Protein AF-A0A813LNG4-F1 (afdb_monomer_lite)

pLDDT: mean 81.39, std 15.95, range [25.0, 96.81]

Sequence (195 aa):
MQGKSIGGPGPSNCNANYFKNLPGCRPQQVQRSGEWFAKNPGVMAAAWDADGVAVYHIPNAEIPADLSSDTPKPWGRFVLAYVPLDRHSCADIAKPQKIVLNIALCGDWAGGAWLKSSAARRTGYTIGCNADISNPAGDCCSKFVTSNTHDVNGYMKHRAYFSIDYIKIFTPADILSAPPLESAAFKRGGVPLQG

Foldseek 3Di:
DDDQDQPPFDDLAQDDDPVVPCNGGDFRFRDDDLVRCVVFPADWDWDDDQFWIWTFGAGPVRDDCCVVVVNDDDDVVGTGGIRTQDPVGNDPPDDDDDDDDDDDWQAPPCQQCVLVDPVCVVQVLNPQADSDNVCLVRTSRSCSCPDPVDPNVVCCVVRVDDDDPDDDDDDPPVVVPDDDPPPPQDDDVNHGDDD

Structure (mmCIF, N/CA/C/O backbone):
data_AF-A0A813LNG4-F1
#
_entry.id   AF-A0A813LNG4-F1
#
loop_
_atom_site.group_PDB
_atom_site.id
_atom_site.type_symbol
_atom_site.label_atom_id
_atom_site.label_alt_id
_atom_site.label_comp_id
_atom_site.label_asym_id
_atom_site.label_entity_id
_atom_site.label_seq_id
_atom_site.pdbx_PDB_ins_code
_atom_site.Cartn_x
_atom_site.Cartn_y
_atom_site.Cartn_z
_atom_site.occupancy
_atom_site.B_iso_or_equiv
_atom_site.auth_seq_id
_atom_site.auth_comp_id
_atom_site.auth_asym_id
_atom_site.auth_atom_id
_atom_site.pdbx_PDB_model_num
ATOM 1 N N . MET A 1 1 ? -12.283 -10.816 -15.744 1.00 39.34 1 MET A N 1
ATOM 2 C CA . MET A 1 1 ? -12.723 -11.083 -14.359 1.00 39.34 1 MET A CA 1
ATOM 3 C C . MET A 1 1 ? -12.388 -12.528 -14.046 1.00 39.34 1 MET A C 1
ATOM 5 O O . MET A 1 1 ? -12.954 -13.391 -14.694 1.00 39.34 1 MET A O 1
ATOM 9 N N . GLN A 1 2 ? -11.441 -12.789 -13.146 1.00 25.00 2 GLN A N 1
ATOM 10 C CA . GLN A 1 2 ? -11.130 -14.127 -12.632 1.00 25.00 2 GLN A CA 1
ATOM 11 C C . GLN A 1 2 ? -10.475 -13.968 -11.253 1.00 25.00 2 GLN A C 1
ATOM 13 O O . GLN A 1 2 ? -9.516 -13.215 -11.115 1.00 25.00 2 GLN A O 1
ATOM 18 N N . GLY A 1 3 ? -11.025 -14.674 -10.263 1.00 29.92 3 GLY A N 1
ATOM 19 C CA . GLY A 1 3 ? -10.341 -15.052 -9.027 1.00 29.92 3 GLY A CA 1
ATOM 20 C C . GLY A 1 3 ? -10.368 -14.043 -7.881 1.00 29.92 3 GLY A C 1
ATOM 21 O O . GLY A 1 3 ? -9.514 -13.167 -7.782 1.00 29.92 3 GLY A O 1
ATOM 22 N N . LYS A 1 4 ? -11.249 -14.265 -6.894 1.00 37.94 4 LYS A N 1
ATOM 23 C CA . LYS A 1 4 ? -10.909 -13.964 -5.496 1.00 37.94 4 LYS A CA 1
ATOM 24 C C . LYS A 1 4 ? -9.776 -14.920 -5.110 1.00 37.94 4 LYS A C 1
ATOM 26 O O . LYS A 1 4 ? -10.034 -15.975 -4.548 1.00 37.94 4 LYS A O 1
ATOM 31 N N . SER A 1 5 ? -8.533 -14.573 -5.433 1.00 35.34 5 SER A N 1
ATOM 32 C CA . SER A 1 5 ? -7.390 -15.209 -4.787 1.00 35.34 5 SER A CA 1
ATOM 33 C C . SER A 1 5 ? -7.270 -14.610 -3.396 1.00 35.34 5 SER A C 1
ATOM 35 O O . SER A 1 5 ? -6.905 -13.447 -3.221 1.00 35.34 5 SER A O 1
ATOM 37 N N . ILE A 1 6 ? -7.602 -15.415 -2.391 1.00 43.00 6 ILE A N 1
ATOM 38 C CA . ILE A 1 6 ? -6.954 -15.271 -1.094 1.00 43.00 6 ILE A CA 1
ATOM 39 C C . ILE A 1 6 ? -5.472 -15.494 -1.397 1.00 43.00 6 ILE A C 1
ATOM 41 O O . ILE A 1 6 ? -5.095 -16.568 -1.866 1.00 43.00 6 ILE A O 1
ATOM 45 N N . GLY A 1 7 ? -4.643 -14.463 -1.245 1.00 47.44 7 GLY A N 1
ATOM 46 C CA . GLY A 1 7 ? -3.206 -14.668 -1.348 1.00 47.44 7 GLY A CA 1
ATOM 47 C C . GLY A 1 7 ? -2.818 -15.626 -0.233 1.00 47.44 7 GLY A C 1
ATOM 48 O O . GLY A 1 7 ? -3.041 -15.283 0.927 1.00 47.44 7 GLY A O 1
ATOM 49 N N . GLY A 1 8 ? -2.287 -16.809 -0.565 1.00 52.75 8 GLY A N 1
ATOM 50 C CA . GLY A 1 8 ? -1.815 -17.769 0.442 1.00 52.75 8 GLY A CA 1
ATOM 51 C C . GLY A 1 8 ? -0.876 -17.087 1.446 1.00 52.75 8 GLY A C 1
ATOM 52 O O . GLY A 1 8 ? -0.291 -16.055 1.092 1.00 52.75 8 GLY A O 1
ATOM 53 N N . PRO A 1 9 ? -0.746 -17.589 2.684 1.00 59.84 9 PRO A N 1
ATOM 54 C CA . PRO A 1 9 ? 0.065 -16.933 3.707 1.00 59.84 9 PRO A CA 1
ATOM 55 C C . PRO A 1 9 ? 1.489 -16.710 3.183 1.00 59.84 9 PRO A C 1
ATOM 57 O O . PRO A 1 9 ? 2.066 -17.582 2.532 1.00 59.84 9 PRO A O 1
ATOM 60 N N . GLY A 1 10 ? 2.018 -15.498 3.352 1.00 66.94 10 GLY A N 1
ATOM 61 C CA . GLY A 1 10 ? 3.445 -15.266 3.145 1.00 66.94 10 GLY A CA 1
ATOM 62 C C . GLY A 1 10 ? 4.215 -15.552 4.432 1.00 66.94 10 GLY A C 1
ATOM 63 O O . GLY A 1 10 ? 3.678 -16.204 5.327 1.00 66.94 10 GLY A O 1
ATOM 64 N N . PRO A 1 11 ? 5.463 -15.076 4.546 1.00 74.94 11 PRO A N 1
ATOM 65 C CA . PRO A 1 11 ? 6.207 -15.177 5.795 1.00 74.94 11 PRO A CA 1
ATOM 66 C C . PRO A 1 11 ? 5.388 -14.594 6.956 1.00 74.94 11 PRO A C 1
ATOM 68 O O . PRO A 1 11 ? 4.736 -13.561 6.797 1.00 74.94 11 PRO A O 1
ATOM 71 N N . SER A 1 12 ? 5.401 -15.260 8.109 1.00 78.25 12 SER A N 1
ATOM 72 C CA . SER A 1 12 ? 4.722 -14.798 9.329 1.00 78.25 12 SER A CA 1
ATOM 73 C C . SER A 1 12 ? 5.601 -13.890 10.190 1.00 78.25 12 SER A C 1
ATOM 75 O O . SER A 1 12 ? 5.084 -13.169 11.033 1.00 78.25 12 SER A O 1
ATOM 77 N N . ASN A 1 13 ? 6.918 -13.913 9.973 1.00 81.81 13 ASN A N 1
ATOM 78 C CA . ASN A 1 13 ? 7.885 -13.126 10.728 1.00 81.81 13 ASN A CA 1
ATOM 79 C C . ASN A 1 13 ? 7.954 -11.693 10.193 1.00 81.81 13 ASN A C 1
ATOM 81 O O . ASN A 1 13 ? 8.290 -11.481 9.027 1.00 81.81 13 ASN A O 1
ATOM 85 N N . CYS A 1 14 ? 7.662 -10.719 11.050 1.00 86.19 14 CYS A N 1
ATOM 86 C CA . CYS A 1 14 ? 7.615 -9.311 10.682 1.00 86.19 14 CYS A CA 1
ATOM 87 C C . CYS A 1 14 ? 8.965 -8.586 10.729 1.00 86.19 14 CYS A C 1
ATOM 89 O O . CYS A 1 14 ? 9.046 -7.400 10.414 1.00 86.19 14 CYS A O 1
ATOM 91 N N . ASN A 1 15 ? 10.044 -9.301 11.048 1.00 85.62 15 ASN A N 1
ATOM 92 C CA . ASN A 1 15 ? 11.399 -8.807 10.879 1.00 85.62 15 ASN A CA 1
ATOM 93 C C . ASN A 1 15 ? 11.669 -8.502 9.396 1.00 85.62 15 ASN A C 1
ATOM 95 O O . ASN A 1 15 ? 11.747 -9.409 8.563 1.00 85.62 15 ASN A O 1
ATOM 99 N N . ALA A 1 16 ? 11.822 -7.217 9.084 1.00 86.81 16 ALA A N 1
ATOM 100 C CA . ALA A 1 16 ? 12.165 -6.736 7.758 1.00 86.81 16 ALA A CA 1
ATOM 101 C C . ALA A 1 16 ? 13.619 -6.254 7.739 1.00 86.81 16 ALA A C 1
ATOM 103 O O . ALA A 1 16 ? 14.016 -5.353 8.477 1.00 86.81 16 ALA A O 1
ATOM 104 N N . ASN A 1 17 ? 14.421 -6.848 6.863 1.00 86.50 17 ASN A N 1
ATOM 105 C CA . ASN A 1 17 ? 15.780 -6.417 6.583 1.00 86.50 17 ASN A CA 1
ATOM 106 C C . ASN A 1 17 ? 16.103 -6.721 5.123 1.00 86.50 17 ASN A C 1
ATOM 108 O O . ASN A 1 17 ? 16.361 -7.869 4.750 1.00 86.50 17 ASN A O 1
ATOM 112 N N . TYR A 1 18 ? 16.112 -5.663 4.319 1.00 79.75 18 TYR A N 1
ATOM 113 C CA . TYR A 1 18 ? 16.343 -5.744 2.883 1.00 79.75 18 TYR A CA 1
ATOM 114 C C . TYR A 1 18 ? 17.684 -6.414 2.546 1.00 79.75 18 TYR A C 1
ATOM 116 O O . TYR A 1 18 ? 17.732 -7.355 1.761 1.00 79.75 18 TYR A O 1
ATOM 124 N N . PHE A 1 19 ? 18.762 -6.025 3.234 1.00 83.56 19 PHE A N 1
ATOM 125 C CA . PHE A 1 19 ? 20.113 -6.550 2.998 1.00 83.56 19 PHE A CA 1
ATOM 126 C C . PHE A 1 19 ? 20.300 -8.012 3.423 1.00 83.56 19 PHE A C 1
ATOM 128 O O . PHE A 1 19 ? 21.288 -8.639 3.051 1.00 83.56 19 PHE A O 1
ATOM 135 N N . LYS A 1 20 ? 19.366 -8.562 4.207 1.00 86.00 20 LYS A N 1
ATOM 136 C CA . LYS A 1 20 ? 19.371 -9.963 4.649 1.00 86.00 20 LYS A CA 1
ATOM 137 C C . LYS A 1 20 ? 18.282 -10.805 3.980 1.00 86.00 20 LYS A C 1
ATOM 139 O O . LYS A 1 20 ? 18.036 -11.917 4.434 1.00 86.00 20 LYS A O 1
ATOM 144 N N . ASN A 1 21 ? 17.628 -10.294 2.932 1.00 82.06 21 ASN A N 1
ATOM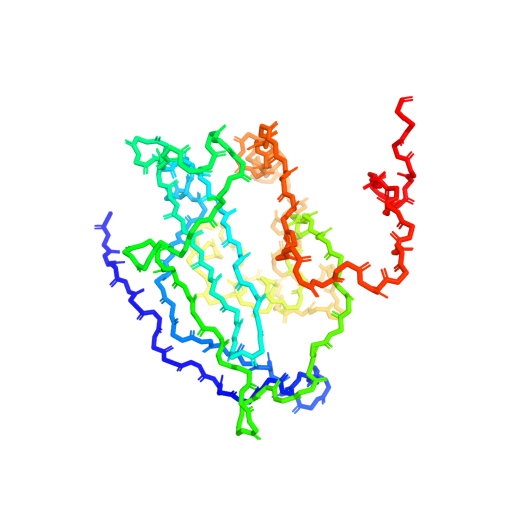 145 C CA . ASN A 1 21 ? 16.498 -10.955 2.270 1.00 82.06 21 ASN A CA 1
ATOM 146 C C . ASN A 1 21 ? 15.374 -11.346 3.246 1.00 82.06 21 ASN A C 1
ATOM 148 O O . ASN A 1 21 ? 14.761 -12.405 3.118 1.00 82.06 21 ASN A O 1
ATOM 152 N N . LEU A 1 22 ? 15.105 -10.485 4.229 1.00 86.38 22 LEU A N 1
ATOM 153 C CA . LEU A 1 22 ? 13.992 -10.634 5.159 1.00 86.38 22 LEU A CA 1
ATOM 154 C C . LEU A 1 22 ? 12.876 -9.670 4.722 1.00 86.38 22 LEU A C 1
ATOM 156 O O . LEU A 1 22 ? 12.970 -8.476 5.011 1.00 86.38 22 LEU A O 1
ATOM 160 N N . PRO A 1 23 ? 11.845 -10.139 3.993 1.00 82.81 23 PRO A N 1
ATOM 161 C CA . PRO A 1 23 ? 10.819 -9.274 3.400 1.00 82.81 23 PRO A CA 1
ATOM 162 C C . PRO A 1 23 ? 9.766 -8.777 4.405 1.00 82.81 23 PRO A C 1
ATOM 164 O O . PRO A 1 23 ? 8.862 -8.041 4.016 1.00 82.81 23 PRO A O 1
ATOM 167 N N . GLY A 1 24 ? 9.857 -9.183 5.675 1.00 87.56 24 GLY A N 1
ATOM 168 C CA . GLY A 1 24 ? 8.819 -8.957 6.677 1.00 87.56 24 GLY A CA 1
ATOM 169 C C . GLY A 1 24 ? 7.624 -9.897 6.514 1.00 87.56 24 GLY A C 1
ATOM 170 O O . GLY A 1 24 ? 7.672 -10.878 5.762 1.00 87.56 24 GLY A O 1
ATOM 171 N N . CYS A 1 25 ? 6.548 -9.595 7.243 1.00 85.25 25 CYS A N 1
ATOM 172 C CA . CYS A 1 25 ? 5.387 -10.465 7.312 1.00 85.25 25 CYS A CA 1
ATOM 173 C C . CYS A 1 25 ? 4.329 -10.106 6.266 1.00 85.25 25 CYS A C 1
ATOM 175 O O . CYS A 1 25 ? 4.087 -8.938 5.962 1.00 85.25 25 CYS A O 1
ATOM 177 N N . ARG A 1 26 ? 3.672 -11.129 5.710 1.00 85.69 26 ARG A N 1
ATOM 178 C CA . ARG A 1 26 ? 2.550 -10.958 4.784 1.00 85.69 26 ARG A CA 1
ATOM 179 C C . ARG A 1 26 ? 1.359 -11.784 5.270 1.00 85.69 26 ARG A C 1
ATOM 181 O O . ARG A 1 26 ? 1.312 -12.987 4.982 1.00 85.69 26 ARG A O 1
ATOM 188 N N . PRO A 1 27 ? 0.385 -11.154 5.953 1.00 79.12 27 PRO A N 1
ATOM 189 C CA . PRO A 1 27 ? -0.779 -11.861 6.458 1.00 79.12 27 PRO A CA 1
ATOM 190 C C . PRO A 1 27 ? -1.599 -12.448 5.311 1.00 79.12 27 PRO A C 1
ATOM 192 O O . PRO A 1 27 ? -1.520 -12.006 4.150 1.00 79.12 27 PRO A O 1
ATOM 195 N N . GLN A 1 28 ? -2.439 -13.420 5.659 1.00 80.50 28 GLN A N 1
ATOM 196 C CA . GLN A 1 28 ? -3.516 -13.834 4.777 1.00 80.50 28 GLN A CA 1
ATOM 197 C C . GLN A 1 28 ? -4.384 -12.617 4.460 1.00 80.50 28 GLN A C 1
ATOM 199 O O . GLN A 1 28 ? -4.793 -11.866 5.345 1.00 80.50 28 GLN A O 1
ATOM 204 N N . GLN A 1 29 ? -4.633 -12.417 3.170 1.00 84.94 29 GLN A N 1
ATOM 205 C CA . GLN A 1 29 ? -5.354 -11.247 2.702 1.00 84.94 29 GLN A CA 1
ATOM 206 C C . GLN A 1 29 ? -6.164 -11.551 1.450 1.00 84.94 29 GLN A C 1
ATOM 208 O O . GLN A 1 29 ? -5.790 -12.382 0.611 1.00 84.94 29 GLN A O 1
ATOM 213 N N . VAL A 1 30 ? -7.269 -10.831 1.305 1.00 89.19 30 VAL A N 1
ATOM 214 C CA . VAL A 1 30 ? -8.058 -10.796 0.081 1.00 89.19 30 VAL A CA 1
ATOM 215 C C . VAL A 1 30 ? -7.381 -9.829 -0.882 1.00 89.19 30 VAL A C 1
ATOM 217 O O . VAL A 1 30 ? -7.465 -8.615 -0.721 1.00 89.19 30 VAL A O 1
ATOM 220 N N . GLN A 1 31 ? -6.709 -10.361 -1.905 1.00 85.06 31 GLN A N 1
ATOM 221 C CA . GLN A 1 31 ? -6.047 -9.511 -2.890 1.00 85.06 31 GLN A CA 1
ATOM 222 C C . GLN A 1 31 ? -7.057 -8.923 -3.882 1.00 85.06 31 GLN A C 1
ATOM 224 O O . GLN A 1 31 ? -7.951 -9.612 -4.397 1.00 85.06 31 GLN A O 1
ATOM 229 N N . ARG A 1 32 ? -6.899 -7.627 -4.151 1.00 91.56 32 ARG A N 1
ATOM 230 C CA . ARG A 1 32 ? -7.691 -6.837 -5.097 1.00 91.56 32 ARG A CA 1
ATOM 231 C C . A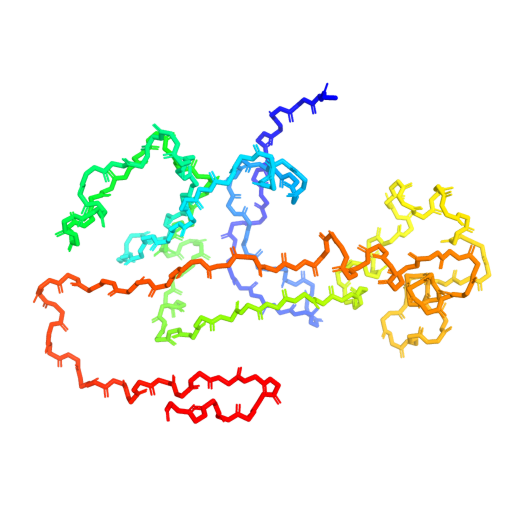RG A 1 32 ? -6.771 -5.880 -5.843 1.00 91.56 32 ARG A C 1
ATOM 233 O O . ARG A 1 32 ? -5.801 -5.384 -5.281 1.00 91.56 32 ARG A O 1
ATOM 240 N N . SER A 1 33 ? -7.061 -5.646 -7.120 1.00 91.19 33 SER A N 1
ATOM 241 C CA . SER A 1 33 ? -6.319 -4.671 -7.920 1.00 91.19 33 SER A CA 1
ATOM 242 C C . SER A 1 33 ? -6.785 -3.246 -7.616 1.00 91.19 33 SER A C 1
ATOM 244 O O . SER A 1 33 ? -7.923 -3.037 -7.193 1.00 91.19 33 SER A O 1
ATOM 246 N N . GLY A 1 34 ? -5.944 -2.253 -7.922 1.00 90.69 34 GLY A N 1
ATOM 247 C CA . GLY A 1 34 ? -6.349 -0.843 -7.871 1.00 90.69 34 GLY A CA 1
ATOM 248 C C . GLY A 1 34 ? -7.567 -0.549 -8.754 1.00 90.69 34 GLY A C 1
ATOM 249 O O . GLY A 1 34 ? -8.457 0.186 -8.346 1.00 90.69 34 GLY A O 1
ATOM 250 N N . GLU A 1 35 ? -7.681 -1.208 -9.915 1.00 92.56 35 GLU A N 1
ATOM 251 C CA . GLU A 1 35 ? -8.863 -1.088 -10.780 1.00 92.56 35 GLU A CA 1
ATOM 252 C C . GLU A 1 35 ? -10.139 -1.620 -10.109 1.00 92.56 35 GLU A C 1
ATOM 254 O O . GLU A 1 35 ? -11.216 -1.052 -10.284 1.00 92.56 35 GLU A O 1
ATOM 259 N N . TRP A 1 36 ? -10.036 -2.699 -9.326 1.00 95.06 36 TRP A N 1
ATOM 260 C CA . TRP A 1 36 ? -11.178 -3.210 -8.574 1.00 95.06 36 TRP A CA 1
ATOM 261 C C . TRP A 1 36 ? -11.621 -2.211 -7.501 1.00 95.06 36 TRP A C 1
ATOM 263 O O . TRP A 1 36 ? -12.815 -1.945 -7.404 1.00 95.06 36 TRP A O 1
ATOM 273 N N . PHE A 1 37 ? -10.686 -1.607 -6.759 1.00 95.12 37 PHE A N 1
ATOM 274 C CA . PHE A 1 37 ? -11.017 -0.573 -5.771 1.00 95.12 37 PHE A CA 1
ATOM 275 C C . PHE A 1 37 ? -11.585 0.694 -6.415 1.00 95.12 37 PHE A C 1
ATOM 277 O O . PHE A 1 37 ? -12.556 1.240 -5.907 1.00 95.12 37 PHE A O 1
ATOM 284 N N . ALA A 1 38 ? -11.073 1.112 -7.575 1.00 94.38 38 ALA A N 1
ATOM 285 C CA . ALA A 1 38 ? -11.630 2.242 -8.321 1.00 94.38 38 ALA A CA 1
ATOM 286 C C . ALA A 1 38 ? -13.086 1.998 -8.768 1.00 94.38 38 ALA A C 1
ATOM 288 O O . ALA A 1 38 ? -13.884 2.928 -8.817 1.00 94.38 38 ALA A O 1
ATOM 289 N N . LYS A 1 39 ? -13.448 0.743 -9.068 1.00 95.75 39 LYS A N 1
ATOM 290 C CA . LYS A 1 39 ? -14.825 0.331 -9.401 1.00 95.75 39 LYS A CA 1
ATOM 291 C C . LYS A 1 39 ? -15.708 0.081 -8.175 1.00 95.75 39 LYS A C 1
ATOM 293 O O . LYS A 1 39 ? -16.919 -0.019 -8.325 1.00 95.75 39 LYS A O 1
ATOM 298 N N . ASN A 1 40 ? -15.114 -0.045 -6.990 1.00 96.38 40 ASN A N 1
ATOM 299 C CA . ASN A 1 40 ? -15.799 -0.295 -5.723 1.00 96.38 40 ASN A CA 1
ATOM 300 C C . ASN A 1 40 ? -15.301 0.715 -4.674 1.00 96.38 40 ASN A C 1
ATOM 302 O O . ASN A 1 40 ? -14.672 0.306 -3.691 1.00 96.38 40 ASN A O 1
ATOM 306 N N . PRO A 1 41 ? -15.511 2.030 -4.892 1.00 96.69 41 PRO A N 1
ATOM 307 C CA . PRO A 1 41 ? -15.075 3.047 -3.946 1.00 96.69 41 PRO A CA 1
ATOM 308 C C . PRO A 1 41 ? -15.749 2.825 -2.591 1.00 96.69 41 PRO A C 1
ATOM 310 O O . PRO A 1 41 ? -16.850 2.269 -2.499 1.00 96.69 41 PRO A O 1
ATOM 313 N N . GLY A 1 42 ? -15.051 3.207 -1.532 1.00 96.19 42 GLY A N 1
ATOM 314 C CA . GLY A 1 42 ? -15.435 2.849 -0.181 1.00 96.19 42 GLY A CA 1
ATOM 315 C C . GLY A 1 42 ? -14.458 3.366 0.857 1.00 96.19 42 GLY A C 1
ATOM 316 O O . GLY A 1 42 ? -13.409 3.926 0.531 1.00 96.19 42 GLY A O 1
ATOM 317 N N . VAL A 1 43 ? -14.787 3.110 2.116 1.00 96.56 43 VAL A N 1
ATOM 318 C CA . VAL A 1 43 ? -13.903 3.386 3.242 1.00 96.56 43 VAL A CA 1
ATOM 319 C C . VAL A 1 43 ? -12.834 2.303 3.311 1.00 96.56 43 VAL A C 1
ATOM 321 O O . VAL A 1 43 ? -13.134 1.112 3.404 1.00 96.56 43 VAL A O 1
ATOM 324 N N . MET A 1 44 ? -11.577 2.737 3.297 1.00 96.50 44 MET A N 1
ATOM 325 C CA . MET A 1 44 ? -10.446 1.938 3.751 1.00 96.50 44 MET A CA 1
ATOM 326 C C . MET A 1 44 ? -10.190 2.278 5.212 1.00 96.50 44 MET A C 1
ATOM 328 O O . MET A 1 44 ? -9.960 3.443 5.535 1.00 96.50 44 MET A O 1
ATOM 332 N N . ALA A 1 45 ? -10.230 1.280 6.088 1.00 95.38 45 ALA A N 1
ATOM 333 C CA . ALA A 1 45 ? -9.999 1.479 7.514 1.00 95.38 45 ALA A CA 1
ATOM 334 C C . ALA A 1 45 ? -8.919 0.530 8.028 1.00 95.38 45 ALA A C 1
ATOM 336 O O . ALA A 1 45 ? -8.779 -0.592 7.539 1.00 95.38 45 ALA A O 1
ATOM 337 N N . ALA A 1 46 ? -8.187 0.982 9.041 1.00 93.44 46 ALA A N 1
ATOM 338 C CA . ALA A 1 46 ? -7.291 0.153 9.827 1.00 93.44 46 ALA A CA 1
ATOM 339 C C . ALA A 1 46 ? -7.694 0.278 11.299 1.00 93.44 46 ALA A C 1
ATOM 341 O O . ALA A 1 46 ? -7.722 1.386 11.832 1.00 93.44 46 ALA A O 1
ATOM 342 N N . ALA A 1 47 ? -8.024 -0.846 11.930 1.00 91.31 47 ALA A N 1
ATOM 343 C CA . ALA A 1 47 ? -8.166 -0.932 13.378 1.00 91.31 47 ALA A CA 1
ATOM 344 C C . ALA A 1 47 ? -6.894 -1.559 13.933 1.00 91.31 47 ALA A C 1
ATOM 346 O O . ALA A 1 47 ? -6.429 -2.573 13.410 1.00 91.31 47 ALA A O 1
ATOM 347 N N . TRP A 1 48 ? -6.330 -0.936 14.958 1.00 88.56 48 TRP A N 1
ATOM 348 C CA . TRP A 1 48 ? -5.079 -1.363 15.553 1.00 88.56 48 TRP A CA 1
ATOM 349 C C . TRP A 1 48 ? -5.185 -1.335 17.073 1.00 88.56 48 TRP A C 1
ATOM 351 O O . TRP A 1 48 ? -5.475 -0.292 17.657 1.00 88.56 48 TRP A O 1
ATOM 361 N N . ASP A 1 49 ? -4.942 -2.489 17.682 1.00 85.69 49 ASP A N 1
ATOM 362 C CA . ASP A 1 49 ? -4.897 -2.700 19.122 1.00 85.69 49 ASP A CA 1
ATOM 363 C C . ASP A 1 49 ? -3.689 -3.577 19.515 1.00 85.69 49 ASP A C 1
ATOM 365 O O . ASP A 1 49 ? -2.749 -3.772 18.737 1.00 85.69 49 ASP A O 1
ATOM 369 N N . ALA A 1 50 ? -3.686 -4.060 20.759 1.00 83.94 50 ALA A N 1
ATOM 370 C CA . ALA A 1 50 ? -2.632 -4.922 21.281 1.00 83.94 50 ALA A CA 1
ATOM 371 C C . ALA A 1 50 ? -2.606 -6.317 20.630 1.00 83.94 50 ALA A C 1
ATOM 373 O O . ALA A 1 50 ? -1.554 -6.952 20.622 1.00 83.94 50 ALA A O 1
ATOM 374 N N . ASP A 1 51 ? -3.728 -6.784 20.077 1.00 85.12 51 ASP A N 1
ATOM 375 C CA . ASP A 1 51 ? -3.834 -8.108 19.468 1.00 85.12 51 ASP A CA 1
ATOM 376 C C . ASP A 1 51 ? -3.368 -8.085 18.010 1.00 85.12 51 ASP A C 1
ATOM 378 O O . ASP A 1 51 ? -2.790 -9.058 17.517 1.00 85.12 51 ASP A O 1
ATOM 382 N N . GLY A 1 52 ? -3.624 -6.993 17.285 1.00 86.94 52 GLY A N 1
ATOM 383 C CA . GLY A 1 52 ? -3.330 -6.956 15.861 1.00 86.94 52 GLY A CA 1
ATOM 384 C C . GLY A 1 52 ? -3.665 -5.668 15.122 1.00 86.94 52 GLY A C 1
ATOM 385 O O . GLY A 1 52 ? -4.155 -4.683 15.669 1.00 86.94 52 GLY A O 1
ATOM 386 N N . VAL A 1 53 ? -3.432 -5.720 13.810 1.00 89.94 53 VAL A N 1
ATOM 387 C CA . VAL A 1 53 ? -3.895 -4.722 12.842 1.00 89.94 53 VAL A CA 1
ATOM 388 C C . VAL A 1 53 ? -4.875 -5.383 11.879 1.00 89.94 53 VAL A C 1
ATOM 390 O O . VAL A 1 53 ? -4.493 -6.241 11.080 1.00 89.94 53 VAL A O 1
ATOM 393 N N . ALA A 1 54 ? -6.135 -4.964 11.920 1.00 91.88 54 ALA A N 1
ATOM 394 C CA . ALA A 1 54 ? -7.164 -5.360 10.966 1.00 91.88 54 ALA A CA 1
ATOM 395 C C . ALA A 1 54 ? -7.349 -4.272 9.903 1.00 91.88 54 ALA A C 1
ATOM 397 O O . ALA A 1 54 ? -7.548 -3.104 10.231 1.00 91.88 54 ALA A O 1
ATOM 398 N N . VAL A 1 55 ? -7.324 -4.659 8.629 1.00 94.25 55 VAL A N 1
ATOM 399 C CA . VAL A 1 55 ? -7.566 -3.768 7.486 1.00 94.25 55 VAL A CA 1
ATOM 400 C C . VAL A 1 55 ? -8.908 -4.112 6.860 1.00 94.25 55 VAL A C 1
ATOM 402 O O . VAL A 1 55 ? -9.182 -5.283 6.592 1.00 94.25 55 VAL A O 1
ATOM 405 N N . TYR A 1 56 ? -9.717 -3.096 6.580 1.00 95.62 56 TYR A N 1
ATOM 406 C CA . TYR A 1 56 ? -11.071 -3.228 6.051 1.00 95.62 56 TYR A CA 1
ATOM 407 C C . TYR A 1 56 ? -11.231 -2.481 4.732 1.00 95.62 56 TYR A C 1
ATOM 409 O O . TYR A 1 56 ? -10.624 -1.428 4.529 1.00 95.62 56 TYR A O 1
ATOM 417 N N . HIS A 1 57 ? -12.120 -2.987 3.880 1.00 96.62 57 HIS A N 1
ATOM 418 C CA . HIS A 1 57 ? -12.704 -2.227 2.777 1.00 96.62 57 HIS A CA 1
ATOM 419 C C . HIS A 1 57 ? -14.222 -2.321 2.848 1.00 96.62 57 HIS A C 1
ATOM 421 O O . HIS A 1 57 ? -14.790 -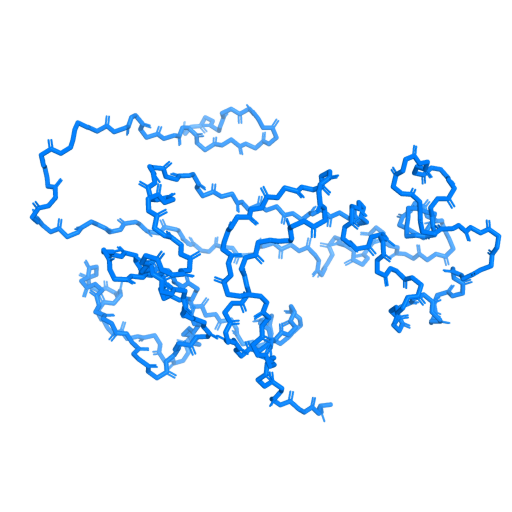3.406 2.739 1.00 96.62 57 HIS A O 1
ATOM 427 N N . ILE A 1 58 ? -14.858 -1.171 3.045 1.00 96.81 58 ILE A N 1
ATOM 428 C CA . ILE A 1 58 ? -16.304 -1.030 3.185 1.00 96.81 58 ILE A CA 1
ATOM 429 C C . ILE A 1 58 ? -16.813 -0.282 1.952 1.00 96.81 58 ILE A C 1
ATOM 431 O O . ILE A 1 58 ? -16.559 0.919 1.845 1.00 96.81 58 ILE A O 1
ATOM 435 N N . PRO A 1 59 ? -17.498 -0.943 1.005 1.00 96.19 59 PRO A N 1
ATOM 436 C CA . PRO A 1 59 ? -18.035 -0.280 -0.180 1.00 96.19 59 PRO A CA 1
ATOM 437 C C . PRO A 1 59 ? -18.995 0.856 0.190 1.00 96.19 59 PRO A C 1
ATOM 439 O O . PRO A 1 59 ? -19.727 0.741 1.170 1.00 96.19 59 PRO A O 1
ATOM 442 N N . ASN A 1 60 ? -19.057 1.914 -0.626 1.00 96.06 60 ASN A N 1
ATOM 443 C CA . ASN A 1 60 ? -19.908 3.088 -0.372 1.00 96.06 60 ASN A CA 1
ATOM 444 C C . ASN A 1 60 ? -21.369 2.735 -0.046 1.00 96.06 60 ASN A C 1
ATOM 446 O O . ASN A 1 60 ? -21.968 3.335 0.840 1.00 96.06 60 ASN A O 1
ATOM 450 N N . ALA A 1 61 ? -21.930 1.738 -0.735 1.00 95.44 61 ALA A N 1
ATOM 451 C CA . ALA A 1 61 ? -23.311 1.294 -0.540 1.00 95.44 61 ALA A CA 1
ATOM 452 C C . ALA A 1 61 ? -23.562 0.597 0.811 1.00 95.44 61 ALA A C 1
ATOM 454 O O . ALA A 1 61 ? -24.711 0.369 1.177 1.00 95.44 61 ALA A O 1
ATOM 455 N N . GLU A 1 62 ? -22.505 0.235 1.536 1.00 96.56 62 GLU A N 1
ATOM 456 C CA . GLU A 1 62 ? -22.581 -0.529 2.778 1.00 96.56 62 GLU A CA 1
ATOM 457 C C . GLU A 1 62 ? -21.894 0.179 3.951 1.00 96.56 62 GLU A C 1
ATOM 459 O O . GLU A 1 62 ? -21.641 -0.463 4.975 1.00 96.56 62 GLU A O 1
ATOM 464 N N . ILE A 1 63 ? -21.590 1.477 3.804 1.00 95.19 63 ILE A N 1
ATOM 465 C CA . ILE A 1 63 ? -21.011 2.292 4.875 1.00 95.19 63 ILE A CA 1
ATOM 466 C C . ILE A 1 63 ? -21.974 2.279 6.074 1.00 95.19 63 ILE A C 1
ATOM 468 O O . ILE A 1 63 ? -23.120 2.717 5.951 1.00 95.19 63 ILE A O 1
ATOM 472 N N . PRO A 1 64 ? -21.540 1.756 7.230 1.00 94.62 64 PRO A N 1
ATOM 473 C CA . PRO A 1 64 ? -22.380 1.661 8.410 1.00 94.62 64 PRO A CA 1
ATOM 474 C C . PRO A 1 64 ? -22.552 3.025 9.095 1.00 94.62 64 PRO A C 1
ATOM 476 O O . PRO A 1 64 ? -21.686 3.898 9.033 1.00 94.62 64 PRO A O 1
ATOM 479 N N . ALA A 1 65 ? -23.696 3.201 9.763 1.00 94.00 65 ALA A N 1
ATOM 480 C CA . ALA A 1 65 ? -24.083 4.472 10.383 1.00 94.00 65 ALA A CA 1
ATOM 481 C C . ALA A 1 65 ? -23.126 4.930 11.497 1.00 94.00 65 ALA A C 1
ATOM 483 O O . ALA A 1 65 ? -23.035 6.121 11.779 1.00 94.00 65 ALA A O 1
ATOM 484 N N . ASP A 1 66 ? -22.395 3.997 12.103 1.00 92.12 66 ASP A N 1
ATOM 485 C CA . ASP A 1 66 ? -21.424 4.265 13.160 1.00 92.12 66 ASP A CA 1
ATOM 486 C C . ASP A 1 66 ? -20.226 5.100 12.669 1.00 92.12 66 ASP A C 1
ATOM 488 O O . ASP A 1 66 ? -19.669 5.876 13.441 1.00 92.12 66 ASP A O 1
ATOM 492 N N . LEU A 1 67 ? -19.866 5.007 11.382 1.00 90.81 67 LEU A N 1
ATOM 493 C CA . LEU A 1 67 ? -18.878 5.890 10.750 1.00 90.81 67 LEU A CA 1
ATOM 494 C C . LEU A 1 67 ? -19.416 7.303 10.508 1.00 90.81 67 LEU A C 1
ATOM 496 O O . LEU A 1 67 ? -18.650 8.267 10.527 1.00 90.81 67 LEU A O 1
ATOM 500 N N . SER A 1 68 ? -20.722 7.435 10.273 1.00 86.81 68 SER A N 1
ATOM 501 C CA . SER A 1 68 ? -21.378 8.738 10.137 1.00 86.81 68 SER A CA 1
ATOM 502 C C . SER A 1 68 ? -21.556 9.433 11.486 1.00 86.81 68 SER A C 1
ATOM 504 O O . SER A 1 68 ? -21.514 10.657 11.534 1.00 86.81 68 SER A O 1
ATOM 506 N N . SER A 1 69 ? -21.719 8.669 12.571 1.00 90.31 69 SER A N 1
ATOM 507 C CA . SER A 1 69 ? -21.820 9.186 13.940 1.00 90.31 69 SER A CA 1
ATOM 508 C C . SER A 1 69 ? -20.485 9.252 14.686 1.00 90.31 69 SER A C 1
ATOM 510 O O . SER A 1 69 ? -20.495 9.484 15.889 1.00 90.31 69 SER A O 1
ATOM 512 N N . ASP A 1 70 ? -19.351 9.046 14.004 1.00 89.06 70 ASP A N 1
ATOM 513 C CA . ASP A 1 70 ? -18.003 9.111 14.590 1.00 89.06 70 ASP A CA 1
ATOM 514 C C . ASP A 1 70 ? -17.780 8.155 15.782 1.00 89.06 70 ASP A C 1
ATOM 516 O O . ASP A 1 70 ? -17.001 8.420 16.696 1.00 89.06 70 ASP A O 1
ATOM 520 N N . THR A 1 71 ? -18.434 6.991 15.747 1.00 89.06 71 THR A N 1
ATOM 521 C CA . THR A 1 71 ? -18.372 5.944 16.780 1.00 89.06 71 THR A CA 1
ATOM 522 C C . THR A 1 71 ? -18.021 4.579 16.173 1.00 89.06 71 THR A C 1
ATOM 524 O O . THR A 1 71 ? -18.832 3.654 16.270 1.00 89.06 71 THR A O 1
ATOM 527 N N . PRO A 1 72 ? -16.861 4.426 15.507 1.00 89.25 72 PRO A N 1
ATOM 528 C CA . PRO A 1 72 ? -16.539 3.227 14.734 1.00 89.25 72 PRO A CA 1
ATOM 529 C C . PRO A 1 72 ? -16.547 1.949 15.584 1.00 89.25 72 PRO A C 1
ATOM 531 O O . PRO A 1 72 ? -16.036 1.921 16.704 1.00 89.25 72 PRO A O 1
ATOM 534 N N . LYS A 1 73 ? -17.086 0.869 15.019 1.00 87.56 73 LYS A N 1
ATOM 535 C CA . LYS A 1 73 ? -17.105 -0.486 15.584 1.00 87.56 73 LYS A CA 1
ATOM 536 C C . LYS A 1 73 ? -16.332 -1.455 14.684 1.00 87.56 73 LYS A C 1
ATOM 538 O O . LYS A 1 73 ? -16.133 -1.176 13.509 1.00 87.56 73 LYS A O 1
ATOM 543 N N . PRO A 1 74 ? -15.906 -2.629 15.174 1.00 86.38 74 PRO A N 1
ATOM 544 C CA . PRO A 1 74 ? -15.314 -3.641 14.304 1.00 86.38 74 PRO A CA 1
ATOM 545 C C . PRO A 1 74 ? -16.295 -4.116 13.220 1.00 86.38 74 PRO A C 1
ATOM 547 O O . PRO A 1 74 ? -17.444 -4.452 13.517 1.00 86.38 74 PRO A O 1
ATOM 550 N N . TRP A 1 75 ? -15.833 -4.222 11.968 1.00 92.19 75 TRP A N 1
ATOM 551 C CA . TRP A 1 75 ? -16.673 -4.633 10.836 1.00 92.19 75 TRP A CA 1
ATOM 552 C C . TRP A 1 75 ? -16.204 -5.945 10.196 1.00 92.19 75 TRP A C 1
ATOM 554 O O . TRP A 1 75 ? -15.801 -5.985 9.034 1.00 92.19 75 TRP A O 1
ATOM 564 N N . GLY A 1 76 ? -16.261 -7.044 10.955 1.00 88.94 76 GLY A N 1
ATOM 565 C CA . GLY A 1 76 ? -15.656 -8.338 10.595 1.00 88.94 76 GLY A CA 1
ATOM 566 C C . GLY A 1 76 ? -15.909 -8.834 9.159 1.00 88.94 76 GLY A C 1
ATOM 567 O O . GLY A 1 76 ? -15.003 -9.365 8.524 1.00 88.94 76 GLY A O 1
ATOM 568 N N . ARG A 1 77 ? -17.103 -8.604 8.591 1.00 92.81 77 ARG A N 1
ATOM 569 C CA . ARG A 1 77 ? -17.433 -9.009 7.205 1.00 92.81 77 ARG A CA 1
ATOM 570 C C . ARG A 1 77 ? -16.633 -8.284 6.114 1.00 92.81 77 ARG A C 1
ATOM 572 O O . ARG A 1 77 ? -16.577 -8.768 4.988 1.00 92.81 77 ARG A O 1
ATOM 579 N N . PHE A 1 78 ? -16.032 -7.143 6.441 1.00 94.94 78 PHE A N 1
ATOM 580 C CA . PHE A 1 78 ? -15.268 -6.295 5.524 1.00 94.94 78 PHE A CA 1
ATOM 581 C C . PHE A 1 78 ? -13.753 -6.435 5.679 1.00 94.94 78 PHE A C 1
ATOM 583 O O . PHE A 1 78 ? -13.005 -5.693 5.041 1.00 94.94 78 PHE A O 1
ATOM 590 N N . VAL A 1 79 ? -13.285 -7.360 6.523 1.00 94.25 79 VAL A N 1
ATOM 591 C CA . VAL A 1 79 ? -11.852 -7.585 6.731 1.00 94.25 79 VAL A CA 1
ATOM 592 C C . VAL A 1 79 ? -11.203 -8.038 5.422 1.00 94.25 79 VAL A C 1
ATOM 594 O O . VAL A 1 79 ? -11.551 -9.070 4.845 1.00 94.25 79 VAL A O 1
ATOM 597 N N . LEU A 1 80 ? -10.224 -7.260 4.966 1.00 93.06 80 LEU A N 1
ATOM 598 C CA . LEU A 1 80 ? -9.344 -7.602 3.856 1.00 93.06 80 LEU A CA 1
ATOM 599 C C . LEU A 1 80 ? -8.089 -8.328 4.322 1.00 93.06 80 LEU A C 1
ATOM 601 O O . LEU A 1 80 ? -7.619 -9.215 3.610 1.00 93.06 80 LEU A O 1
ATOM 605 N N . ALA A 1 81 ? -7.536 -7.945 5.471 1.00 90.88 81 ALA A N 1
ATOM 606 C CA . ALA A 1 81 ? -6.316 -8.521 6.021 1.00 90.88 81 ALA A CA 1
ATOM 607 C C . ALA A 1 81 ? -6.286 -8.369 7.544 1.00 90.88 81 ALA A C 1
ATOM 609 O O . ALA A 1 81 ? -6.856 -7.423 8.085 1.00 90.88 81 ALA A O 1
ATOM 610 N N . TYR A 1 82 ? -5.581 -9.277 8.214 1.00 88.94 82 TYR A N 1
ATOM 611 C CA . TYR A 1 82 ? -5.323 -9.196 9.647 1.00 88.94 82 TYR A CA 1
ATOM 612 C C . TYR A 1 82 ? -3.881 -9.604 9.948 1.00 88.94 82 TYR A C 1
ATOM 614 O O . TYR A 1 82 ? -3.462 -10.702 9.580 1.00 88.94 82 TYR A O 1
ATOM 622 N N . VAL A 1 83 ? -3.128 -8.711 10.589 1.00 87.25 83 VAL A N 1
ATOM 623 C CA . VAL A 1 83 ? -1.765 -8.956 11.074 1.00 87.25 83 VAL A CA 1
ATOM 624 C C . VAL A 1 83 ? -1.833 -9.167 12.586 1.00 87.25 83 VAL A C 1
ATOM 626 O O . VAL A 1 83 ? -2.101 -8.194 13.290 1.00 87.25 83 VAL A O 1
ATOM 629 N N . PRO A 1 84 ? -1.596 -10.383 13.104 1.00 85.94 84 PRO A N 1
ATOM 630 C CA . PRO A 1 84 ? -1.483 -10.586 14.543 1.00 85.94 84 PRO A CA 1
ATOM 631 C C . PRO A 1 84 ? -0.188 -9.954 15.072 1.00 85.94 84 PRO A C 1
ATOM 633 O O . PRO A 1 84 ? 0.860 -10.043 14.428 1.00 85.94 84 PRO A O 1
ATOM 636 N N . LEU A 1 85 ? -0.255 -9.334 16.251 1.00 84.69 85 LEU A N 1
ATOM 637 C CA . LEU A 1 85 ? 0.891 -8.777 16.976 1.00 84.69 85 LEU A CA 1
ATOM 638 C C . LEU A 1 85 ? 1.321 -9.690 18.131 1.00 84.69 85 LEU A C 1
ATOM 640 O O . LEU A 1 85 ? 1.514 -9.254 19.261 1.00 84.69 85 LEU A O 1
ATOM 644 N N . ASP A 1 86 ? 1.492 -10.982 17.849 1.00 79.06 86 ASP A N 1
ATOM 645 C CA . ASP A 1 86 ? 1.942 -11.950 18.850 1.00 79.06 86 ASP A CA 1
ATOM 646 C C . ASP A 1 86 ? 3.470 -12.151 18.854 1.00 79.06 86 ASP A C 1
ATOM 648 O O . ASP A 1 86 ? 4.197 -11.778 17.927 1.00 79.06 86 ASP A O 1
ATOM 652 N N . ARG A 1 87 ? 3.963 -12.806 19.914 1.00 65.94 87 ARG A N 1
ATOM 653 C CA . ARG A 1 87 ? 5.392 -13.105 20.136 1.00 65.94 87 ARG A CA 1
ATOM 654 C C . ARG A 1 87 ? 6.070 -13.934 19.044 1.00 65.94 87 ARG A C 1
ATOM 656 O O . ARG A 1 87 ? 7.295 -13.976 19.003 1.00 65.94 87 ARG A O 1
ATOM 663 N N . HIS A 1 88 ? 5.306 -14.622 18.201 1.00 68.00 88 HIS A N 1
ATOM 664 C CA . HIS A 1 88 ? 5.832 -15.518 17.170 1.00 68.00 88 HIS A CA 1
ATOM 665 C C . HIS A 1 88 ? 5.851 -14.873 15.783 1.00 68.00 88 HIS A C 1
ATOM 667 O O . HIS A 1 88 ? 6.443 -15.431 14.857 1.00 68.00 88 HIS A O 1
ATOM 673 N N . SER A 1 89 ? 5.218 -13.710 15.635 1.00 68.81 89 SER A N 1
ATOM 674 C CA . SER A 1 89 ? 5.059 -13.011 14.363 1.00 68.81 89 SER A CA 1
ATOM 675 C C . SER A 1 89 ? 5.639 -11.597 14.405 1.00 68.81 89 SER A C 1
ATOM 677 O O . SER A 1 89 ? 6.575 -11.301 13.655 1.00 68.81 89 SER A O 1
ATOM 679 N N . CYS A 1 90 ? 5.118 -10.734 15.282 1.00 79.88 90 CYS A N 1
ATOM 680 C CA . CYS A 1 90 ? 5.270 -9.280 15.170 1.00 79.88 90 CYS A CA 1
ATOM 681 C C . CYS A 1 90 ? 5.361 -8.538 16.520 1.00 79.88 90 CYS A C 1
ATOM 683 O O . CYS A 1 90 ? 4.979 -7.370 16.587 1.00 79.88 90 CYS A O 1
ATOM 685 N N . ALA A 1 91 ? 5.813 -9.173 17.603 1.00 76.06 91 ALA A N 1
ATOM 686 C CA . ALA A 1 91 ? 5.887 -8.504 18.907 1.00 76.06 91 ALA A CA 1
ATOM 687 C C . ALA A 1 91 ? 6.710 -7.200 18.877 1.00 76.06 91 ALA A C 1
ATOM 689 O O . ALA A 1 91 ? 7.713 -7.088 18.171 1.00 76.06 91 ALA A O 1
ATOM 690 N N . ASP A 1 92 ? 6.262 -6.215 19.661 1.00 72.19 92 ASP A N 1
ATOM 691 C CA . ASP A 1 92 ? 6.953 -4.949 19.948 1.00 72.19 92 ASP A CA 1
ATOM 692 C C . ASP A 1 92 ? 7.266 -4.041 18.741 1.00 72.19 92 ASP A C 1
ATOM 694 O O . ASP A 1 92 ? 8.031 -3.078 18.850 1.00 72.19 92 ASP A O 1
ATOM 698 N N . ILE A 1 93 ? 6.633 -4.270 17.584 1.00 76.31 93 ILE A N 1
ATOM 699 C CA . ILE A 1 93 ? 6.731 -3.348 16.434 1.00 76.31 93 ILE A CA 1
ATOM 700 C C . ILE A 1 93 ? 5.825 -2.117 16.585 1.00 76.31 93 ILE A C 1
ATOM 702 O O . ILE A 1 93 ? 5.887 -1.184 15.779 1.00 76.31 93 ILE A O 1
ATOM 706 N N . ALA A 1 94 ? 4.980 -2.107 17.617 1.00 69.94 94 ALA A N 1
ATOM 707 C CA . ALA A 1 94 ? 3.967 -1.095 17.823 1.00 69.94 94 ALA A CA 1
ATOM 708 C C . ALA A 1 94 ? 4.542 0.197 18.411 1.00 69.94 94 ALA A C 1
ATOM 710 O O . ALA A 1 94 ? 4.746 0.339 19.612 1.00 69.94 94 ALA A O 1
ATOM 711 N N . LYS A 1 95 ? 4.802 1.163 17.530 1.00 79.12 95 LYS A N 1
ATOM 712 C CA . LYS A 1 95 ? 5.220 2.532 17.868 1.00 79.12 95 LYS A CA 1
ATOM 713 C C . LYS A 1 95 ? 4.282 3.532 17.208 1.00 79.12 95 LYS A C 1
ATOM 715 O O . LYS A 1 95 ? 3.675 3.170 16.204 1.00 79.12 95 LYS A O 1
ATOM 720 N N . PRO A 1 96 ? 4.203 4.790 17.667 1.00 83.56 96 PRO A N 1
ATOM 721 C CA . PRO A 1 96 ? 3.431 5.803 16.959 1.00 83.56 96 PRO A CA 1
ATOM 722 C C . PRO A 1 96 ? 3.768 5.860 15.463 1.00 83.56 96 PRO A C 1
ATOM 724 O O . PRO A 1 96 ? 4.938 5.931 15.083 1.00 83.56 96 PRO A O 1
ATOM 727 N N . GLN A 1 97 ? 2.738 5.799 14.618 1.00 85.94 97 GLN A N 1
ATOM 728 C CA . GLN A 1 97 ? 2.873 5.737 13.160 1.00 85.94 97 GLN A CA 1
ATOM 729 C C . GLN A 1 97 ? 2.532 7.077 12.508 1.00 85.94 97 GLN A C 1
ATOM 731 O O . GLN A 1 97 ? 1.872 7.933 13.093 1.00 85.94 97 GLN A O 1
ATOM 736 N N . LYS A 1 98 ? 2.958 7.237 11.253 1.00 88.19 98 LYS A N 1
ATOM 737 C CA . LYS A 1 98 ? 2.528 8.328 10.373 1.00 88.19 98 LYS A CA 1
ATOM 738 C C . LYS A 1 98 ? 1.730 7.746 9.218 1.00 88.19 98 LYS A C 1
ATOM 740 O O . LYS A 1 98 ? 2.135 6.742 8.637 1.00 88.19 98 LYS A O 1
ATOM 745 N N . ILE A 1 99 ? 0.633 8.401 8.854 1.00 89.25 99 ILE A N 1
ATOM 746 C CA . ILE A 1 99 ? -0.114 8.050 7.646 1.00 89.25 99 ILE A CA 1
ATOM 747 C C . ILE A 1 99 ? 0.670 8.569 6.438 1.00 89.25 99 ILE A C 1
ATOM 749 O O . ILE A 1 99 ? 0.969 9.760 6.349 1.00 89.25 99 ILE A O 1
ATOM 753 N N . VAL A 1 100 ? 1.012 7.670 5.515 1.00 90.62 100 VAL A N 1
ATOM 754 C CA . VAL A 1 100 ? 1.733 7.990 4.279 1.00 90.62 100 VAL A CA 1
ATOM 755 C C . VAL A 1 100 ? 0.910 7.515 3.091 1.00 90.62 100 VAL A C 1
ATOM 757 O O . VAL A 1 100 ? 0.571 6.340 2.987 1.00 90.62 100 VAL A O 1
ATOM 760 N N . LEU A 1 101 ? 0.625 8.434 2.173 1.00 91.69 101 LEU A N 1
ATOM 761 C CA . LEU A 1 101 ? 0.015 8.144 0.881 1.00 91.69 101 LEU A CA 1
ATOM 762 C C . LEU A 1 101 ? 1.059 8.408 -0.196 1.00 91.69 101 LEU A C 1
ATOM 764 O O . LEU A 1 101 ? 1.602 9.509 -0.281 1.00 91.69 101 LEU A O 1
ATOM 768 N N . ASN A 1 102 ? 1.366 7.391 -0.993 1.00 93.50 102 ASN A N 1
ATOM 769 C CA . ASN A 1 102 ? 2.426 7.461 -1.986 1.00 93.50 102 ASN A CA 1
ATOM 770 C C . ASN A 1 102 ? 2.077 6.619 -3.216 1.00 93.50 102 ASN A C 1
ATOM 772 O O . ASN A 1 102 ? 1.564 5.509 -3.087 1.00 93.50 102 ASN A O 1
ATOM 776 N N . ILE A 1 103 ? 2.412 7.136 -4.396 1.00 91.06 103 ILE A N 1
ATOM 777 C CA . ILE A 1 103 ? 2.436 6.383 -5.650 1.00 91.06 103 ILE A CA 1
ATOM 778 C C . ILE A 1 103 ? 3.884 6.414 -6.130 1.00 91.06 103 ILE A C 1
ATOM 780 O O . ILE A 1 103 ? 4.332 7.393 -6.720 1.00 91.06 103 ILE A O 1
ATOM 784 N N . ALA A 1 104 ? 4.622 5.346 -5.832 1.00 90.44 104 ALA A N 1
ATOM 785 C CA . ALA A 1 104 ? 5.967 5.136 -6.352 1.00 90.44 104 ALA A CA 1
ATOM 786 C C . ALA A 1 104 ? 5.924 4.243 -7.593 1.00 90.44 104 ALA A C 1
ATOM 788 O O . ALA A 1 104 ? 5.049 3.387 -7.735 1.00 90.44 104 ALA A O 1
ATOM 789 N N . LEU A 1 105 ? 6.895 4.437 -8.478 1.00 88.81 105 LEU A N 1
ATOM 790 C CA . LEU A 1 105 ? 7.043 3.669 -9.705 1.00 88.81 105 LEU A CA 1
ATOM 791 C C . LEU A 1 105 ? 8.348 2.883 -9.656 1.00 88.81 105 LEU A C 1
ATOM 793 O O . LEU A 1 105 ? 9.364 3.384 -9.178 1.00 88.81 105 LEU A O 1
ATOM 797 N N . CYS A 1 106 ? 8.314 1.667 -10.193 1.00 89.94 106 CYS A N 1
ATOM 798 C CA . CYS A 1 106 ? 9.483 0.805 -10.318 1.00 89.94 106 CYS A CA 1
ATOM 799 C C . CYS A 1 106 ? 10.135 0.511 -8.956 1.00 89.94 106 CYS A C 1
ATOM 801 O O . CYS A 1 106 ? 9.518 -0.166 -8.129 1.00 89.94 106 CYS A O 1
ATOM 803 N N . GLY A 1 107 ? 11.362 0.979 -8.725 1.00 87.62 107 GLY A N 1
ATOM 804 C CA . GLY A 1 107 ? 12.094 0.733 -7.485 1.00 87.62 107 GLY A CA 1
ATOM 805 C C . GLY A 1 107 ? 12.238 -0.756 -7.155 1.00 87.62 107 GLY A C 1
ATOM 806 O O . GLY A 1 107 ? 12.140 -1.623 -8.028 1.00 87.62 107 GLY A O 1
ATOM 807 N N . ASP A 1 108 ? 12.445 -1.041 -5.873 1.00 84.94 108 ASP A N 1
ATOM 808 C CA . ASP A 1 108 ? 12.861 -2.351 -5.360 1.00 84.94 108 ASP A CA 1
ATOM 809 C C . ASP A 1 108 ? 11.854 -3.427 -5.743 1.00 84.94 108 ASP A C 1
ATOM 811 O O . ASP A 1 108 ? 12.201 -4.509 -6.217 1.00 84.94 108 ASP A O 1
ATOM 815 N N . TRP A 1 109 ? 10.575 -3.098 -5.571 1.00 86.56 109 TRP A N 1
ATOM 816 C CA . TRP A 1 109 ? 9.506 -4.058 -5.750 1.00 86.56 109 TRP A CA 1
ATOM 817 C C . TRP A 1 109 ? 8.984 -4.080 -7.184 1.00 86.56 109 TRP A C 1
ATOM 819 O O . TRP A 1 109 ? 9.078 -5.112 -7.849 1.00 86.56 109 TRP A O 1
ATOM 829 N N . ALA A 1 110 ? 8.419 -2.978 -7.687 1.00 89.31 110 ALA A N 1
ATOM 830 C CA . ALA A 1 110 ? 7.775 -3.005 -8.998 1.00 89.31 110 ALA A CA 1
ATOM 831 C C . ALA A 1 110 ? 8.797 -3.149 -10.139 1.00 89.31 110 ALA A C 1
ATOM 833 O O . ALA A 1 110 ? 8.498 -3.828 -11.120 1.00 89.31 110 ALA A O 1
ATOM 834 N N . GLY A 1 111 ? 10.003 -2.587 -9.987 1.00 88.94 111 GLY A N 1
ATOM 835 C CA . GLY A 1 111 ? 11.120 -2.784 -10.917 1.00 88.94 111 GLY A CA 1
ATOM 836 C C . GLY A 1 111 ? 11.637 -4.220 -10.866 1.00 88.94 111 GLY A C 1
ATOM 837 O O . GLY A 1 111 ? 11.622 -4.922 -11.877 1.00 88.94 111 GLY A O 1
ATOM 838 N N . GLY A 1 112 ? 11.948 -4.721 -9.665 1.00 86.38 112 GLY A N 1
ATOM 839 C CA . GLY A 1 112 ? 12.384 -6.109 -9.452 1.00 86.38 112 GLY A CA 1
ATOM 840 C C . GLY A 1 112 ? 11.384 -7.170 -9.946 1.00 86.38 112 GLY A C 1
ATOM 841 O O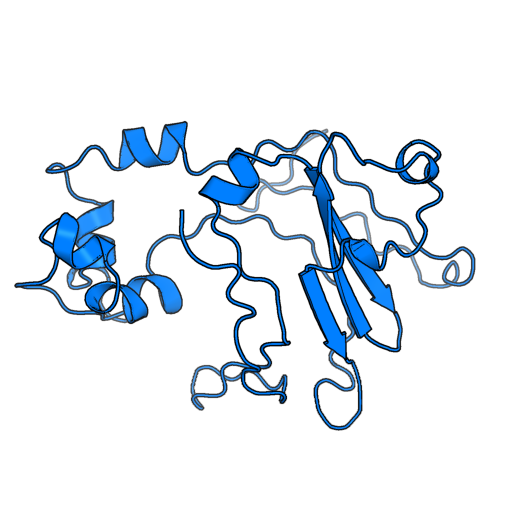 . GLY A 1 112 ? 11.771 -8.241 -10.419 1.00 86.38 112 GLY A O 1
ATOM 842 N N . ALA A 1 113 ? 10.082 -6.879 -9.881 1.00 88.81 113 ALA A N 1
ATOM 843 C CA . ALA A 1 113 ? 9.018 -7.758 -10.368 1.00 88.81 113 ALA A CA 1
ATOM 844 C C . ALA A 1 113 ? 8.649 -7.536 -11.846 1.00 88.81 113 ALA A C 1
ATOM 846 O O . ALA A 1 113 ? 7.864 -8.317 -12.395 1.00 88.81 113 ALA A O 1
ATOM 847 N N . TRP A 1 114 ? 9.192 -6.506 -12.504 1.00 91.25 114 TRP A N 1
ATOM 848 C CA . TRP A 1 114 ? 8.742 -6.047 -13.818 1.00 91.25 114 TRP A CA 1
ATOM 849 C C . TRP A 1 114 ? 8.751 -7.156 -14.866 1.00 91.25 114 TRP A C 1
ATOM 851 O O . TRP A 1 114 ? 7.714 -7.436 -15.467 1.00 91.25 114 TRP A O 1
ATOM 861 N N . LEU A 1 115 ? 9.883 -7.843 -15.035 1.00 90.75 115 LEU A N 1
ATOM 862 C CA . LEU A 1 115 ? 10.052 -8.894 -16.047 1.00 90.75 115 LEU A CA 1
ATOM 863 C C . LEU A 1 115 ? 9.135 -10.108 -15.824 1.00 90.75 115 LEU A C 1
ATOM 865 O O . LEU A 1 115 ? 8.852 -10.848 -16.761 1.00 90.75 115 LEU A O 1
ATOM 869 N N . LYS A 1 116 ? 8.629 -10.295 -14.599 1.00 89.31 116 LYS A N 1
ATOM 870 C CA . LYS A 1 116 ? 7.647 -11.338 -14.256 1.00 89.31 116 LYS A CA 1
ATOM 871 C C . LYS A 1 116 ? 6.204 -10.876 -14.473 1.00 89.31 116 LYS A C 1
ATOM 873 O O . LYS A 1 116 ? 5.273 -11.674 -14.373 1.00 89.31 116 LYS A O 1
ATOM 878 N N . SER A 1 117 ? 5.992 -9.590 -14.736 1.00 88.38 117 SER A N 1
ATOM 879 C CA . SER A 1 117 ? 4.668 -9.012 -14.911 1.00 88.38 117 SER A CA 1
ATOM 880 C C . SER A 1 117 ? 4.130 -9.245 -16.323 1.00 88.38 117 SER A C 1
ATOM 882 O O . SER A 1 117 ? 4.854 -9.279 -17.318 1.00 88.38 117 SER A O 1
ATOM 884 N N . SER A 1 118 ? 2.804 -9.305 -16.435 1.00 88.00 118 SER A N 1
ATOM 885 C CA . SER A 1 118 ? 2.146 -9.287 -17.743 1.00 88.00 118 SER A CA 1
ATOM 886 C C . SER A 1 118 ? 2.307 -7.943 -18.468 1.00 88.00 118 SER A C 1
ATOM 888 O O . SER A 1 118 ? 2.130 -7.894 -19.683 1.00 88.00 118 SER A O 1
ATOM 890 N N . ALA A 1 119 ? 2.633 -6.863 -17.746 1.00 85.31 119 ALA A N 1
ATOM 891 C CA . ALA A 1 119 ? 2.848 -5.540 -18.321 1.00 85.31 119 ALA A CA 1
ATOM 892 C C . ALA A 1 119 ? 4.106 -5.512 -19.191 1.00 85.31 119 ALA A C 1
ATOM 894 O O . ALA A 1 119 ? 4.006 -5.090 -20.338 1.00 85.31 119 ALA A O 1
ATOM 895 N N . ALA A 1 120 ? 5.223 -6.064 -18.707 1.00 89.75 120 ALA A N 1
ATOM 896 C CA . ALA A 1 120 ? 6.473 -6.125 -19.464 1.00 89.75 120 ALA A CA 1
ATOM 897 C C . ALA A 1 120 ? 6.281 -6.773 -20.843 1.00 89.75 120 ALA A C 1
ATOM 899 O O . ALA A 1 120 ? 6.669 -6.208 -21.863 1.00 89.75 120 ALA A O 1
ATOM 900 N N . ARG A 1 121 ? 5.583 -7.916 -20.895 1.00 88.44 121 ARG A N 1
ATOM 901 C CA . ARG A 1 121 ? 5.277 -8.597 -22.163 1.00 88.44 121 ARG A CA 1
ATOM 902 C C . ARG A 1 121 ? 4.371 -7.771 -23.079 1.00 88.44 121 ARG A C 1
ATOM 904 O O . ARG A 1 121 ? 4.553 -7.808 -24.288 1.00 88.44 121 ARG A O 1
ATOM 911 N N . ARG A 1 122 ? 3.383 -7.058 -22.527 1.00 88.62 122 ARG A N 1
ATOM 912 C CA . ARG A 1 122 ? 2.450 -6.241 -23.325 1.00 88.62 122 ARG A CA 1
ATOM 913 C C . ARG A 1 122 ? 3.102 -4.992 -23.908 1.00 88.62 122 ARG A C 1
ATOM 915 O O . ARG A 1 122 ? 2.718 -4.583 -24.993 1.00 88.62 122 ARG A O 1
ATOM 922 N N . THR A 1 123 ? 4.023 -4.372 -23.179 1.00 89.31 123 THR A N 1
ATOM 923 C CA . THR A 1 123 ? 4.670 -3.122 -23.601 1.00 89.31 123 THR A CA 1
ATOM 924 C C . THR A 1 123 ? 5.936 -3.373 -24.417 1.00 89.31 123 THR A C 1
ATOM 926 O O . THR A 1 123 ? 6.446 -2.459 -25.047 1.00 89.31 123 THR A O 1
ATOM 929 N N . GLY A 1 124 ? 6.462 -4.602 -24.414 1.00 89.38 124 GLY A N 1
ATOM 930 C CA . GLY A 1 124 ? 7.691 -4.962 -25.124 1.00 89.38 124 GLY A CA 1
ATOM 931 C C . GLY A 1 124 ? 8.976 -4.624 -24.361 1.00 89.38 124 GLY A C 1
ATOM 932 O O . GLY A 1 124 ? 10.060 -4.991 -24.809 1.00 89.38 124 GLY A O 1
ATOM 933 N N . TYR A 1 125 ? 8.882 -4.015 -23.174 1.00 90.75 125 TYR A N 1
ATOM 934 C CA . TYR A 1 125 ? 10.027 -3.683 -22.313 1.00 90.75 125 TYR A CA 1
ATOM 935 C C . TYR A 1 125 ? 10.530 -4.926 -21.566 1.00 90.75 125 TYR A C 1
ATOM 937 O O . TYR A 1 125 ? 10.358 -5.064 -20.354 1.00 90.75 125 TYR A O 1
ATOM 945 N N . THR A 1 126 ? 11.106 -5.857 -22.328 1.00 88.94 126 THR A N 1
ATOM 946 C CA . THR A 1 126 ? 11.636 -7.154 -21.863 1.00 88.94 126 THR A CA 1
ATOM 947 C C . THR A 1 126 ? 13.047 -7.456 -22.370 1.00 88.94 126 THR A C 1
ATOM 949 O O . THR A 1 126 ? 13.701 -8.340 -21.827 1.00 88.94 126 THR A O 1
ATOM 952 N N . ILE A 1 127 ? 13.522 -6.741 -23.397 1.00 82.62 127 ILE A N 1
ATOM 953 C CA . ILE A 1 127 ? 14.804 -6.974 -24.078 1.00 82.62 127 ILE A CA 1
ATOM 954 C C . ILE A 1 127 ? 15.627 -5.677 -24.038 1.00 82.62 127 ILE A C 1
ATOM 956 O O . ILE A 1 127 ? 15.076 -4.590 -24.202 1.00 82.62 127 ILE A O 1
ATOM 960 N N . GLY A 1 128 ? 16.946 -5.777 -23.830 1.00 82.38 128 GLY A N 1
ATOM 961 C CA . GLY A 1 128 ? 17.851 -4.611 -23.802 1.00 82.38 128 GLY A CA 1
ATOM 962 C C . GLY A 1 128 ? 17.790 -3.785 -22.506 1.00 82.38 128 GLY A C 1
ATOM 963 O O . GLY A 1 128 ? 18.179 -2.611 -22.473 1.00 82.38 128 GLY A O 1
ATOM 964 N N . CYS A 1 129 ? 17.265 -4.380 -21.440 1.00 87.31 129 CYS A N 1
ATOM 965 C CA . CYS A 1 129 ? 17.180 -3.824 -20.096 1.00 87.31 129 CYS A CA 1
ATOM 966 C C . CYS A 1 129 ? 17.155 -4.972 -19.078 1.00 87.31 129 CYS A C 1
ATOM 968 O O . CYS A 1 129 ? 16.839 -6.105 -19.439 1.00 87.31 129 CYS A O 1
ATOM 970 N N . ASN A 1 130 ? 17.477 -4.677 -17.821 1.00 85.06 130 ASN A N 1
ATOM 971 C CA . ASN A 1 130 ? 17.424 -5.642 -16.720 1.00 85.06 130 ASN A CA 1
ATOM 972 C C . ASN A 1 130 ? 16.415 -5.173 -15.666 1.00 85.06 130 ASN A C 1
ATOM 974 O O . ASN A 1 130 ? 15.949 -4.043 -15.722 1.00 85.06 130 ASN A O 1
ATOM 978 N N . ALA A 1 131 ? 16.050 -6.032 -14.717 1.00 82.00 131 ALA A N 1
ATOM 979 C CA . ALA A 1 131 ? 15.425 -5.573 -13.479 1.00 82.00 131 ALA A CA 1
ATOM 980 C C . ALA A 1 131 ? 16.563 -5.259 -12.501 1.00 82.00 131 ALA A C 1
ATOM 982 O O . ALA A 1 131 ? 17.091 -6.169 -11.862 1.00 82.00 131 ALA A O 1
ATOM 983 N N . ASP A 1 132 ? 17.007 -4.004 -12.475 1.00 77.75 132 ASP A N 1
ATOM 984 C CA . ASP A 1 132 ? 18.189 -3.580 -11.722 1.00 77.75 132 ASP A CA 1
ATOM 985 C C . ASP A 1 132 ?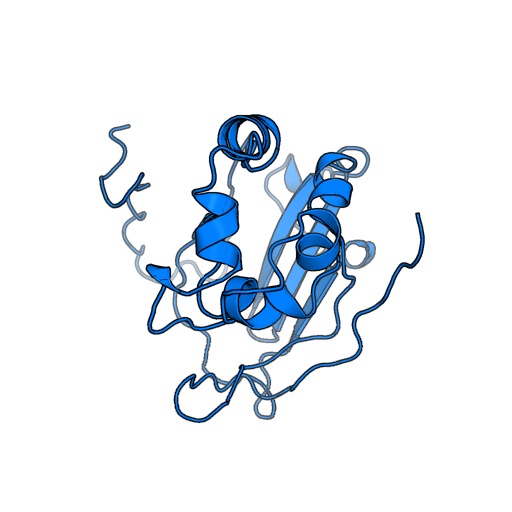 17.922 -2.256 -11.015 1.00 77.75 132 ASP A C 1
ATOM 987 O O . ASP A 1 132 ? 18.022 -1.167 -11.578 1.00 77.75 132 ASP A O 1
ATOM 991 N N . ILE A 1 133 ? 17.620 -2.377 -9.729 1.00 72.31 133 ILE A N 1
ATOM 992 C CA . ILE A 1 133 ? 17.397 -1.241 -8.847 1.00 72.31 133 ILE A CA 1
ATOM 993 C C . ILE A 1 133 ? 18.617 -0.321 -8.715 1.00 72.31 133 ILE A C 1
ATOM 995 O O . ILE A 1 133 ? 18.459 0.884 -8.526 1.00 72.31 133 ILE A O 1
ATOM 999 N N . SER A 1 134 ? 19.829 -0.870 -8.800 1.00 81.06 134 SER A N 1
ATOM 1000 C CA . SER A 1 134 ? 21.059 -0.098 -8.614 1.00 81.06 134 SER A CA 1
ATOM 1001 C C . SER A 1 134 ? 21.404 0.744 -9.840 1.00 81.06 134 SER A C 1
ATOM 1003 O O . SER A 1 134 ? 22.153 1.716 -9.738 1.00 81.06 134 SER A O 1
ATOM 1005 N N . ASN A 1 135 ? 20.798 0.422 -10.986 1.00 85.31 135 ASN A N 1
ATOM 1006 C CA . ASN A 1 135 ? 20.961 1.140 -12.236 1.00 85.31 135 ASN A CA 1
ATOM 1007 C C . ASN A 1 135 ? 19.598 1.482 -12.867 1.00 85.31 135 ASN A C 1
ATOM 1009 O O . ASN A 1 135 ? 19.193 0.859 -13.856 1.00 85.31 135 ASN A O 1
ATOM 1013 N N . PRO A 1 136 ? 18.902 2.523 -12.368 1.00 81.12 136 PRO A N 1
ATOM 1014 C CA . PRO A 1 136 ? 17.596 2.921 -12.890 1.00 81.12 136 PRO A CA 1
ATOM 1015 C C . PRO A 1 136 ? 17.583 3.213 -14.397 1.00 81.12 136 PRO A C 1
ATOM 1017 O O . PRO A 1 136 ? 16.574 2.980 -15.052 1.00 81.12 136 PRO A O 1
ATOM 1020 N N . ALA A 1 137 ? 18.692 3.675 -14.986 1.00 84.44 137 ALA A N 1
ATOM 1021 C CA . ALA A 1 137 ? 18.779 3.921 -16.430 1.00 84.44 137 ALA A CA 1
ATOM 1022 C C . ALA A 1 137 ? 18.779 2.622 -17.263 1.00 84.44 137 ALA A C 1
ATOM 1024 O O . ALA A 1 137 ? 18.347 2.609 -18.419 1.00 84.44 137 ALA A O 1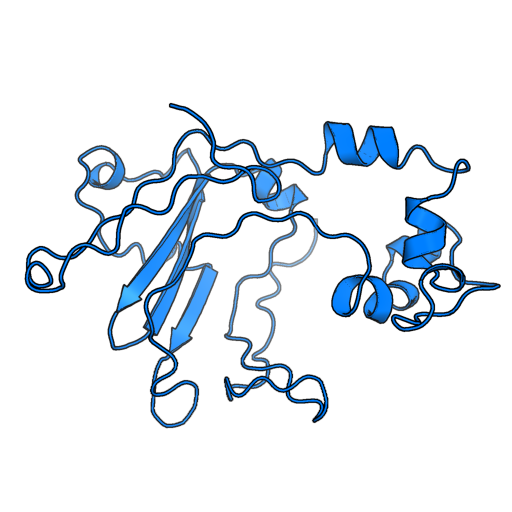
ATOM 1025 N N . GLY A 1 138 ? 19.262 1.521 -16.682 1.00 86.44 138 GLY A N 1
ATOM 1026 C CA . GLY A 1 138 ? 19.238 0.183 -17.269 1.00 86.44 138 GLY A CA 1
ATOM 1027 C C . GLY A 1 138 ? 17.958 -0.603 -16.972 1.00 86.44 138 GLY A C 1
ATOM 1028 O O . GLY A 1 138 ? 17.718 -1.616 -17.636 1.00 86.44 138 GLY A O 1
ATOM 1029 N N . ASP A 1 139 ? 17.145 -0.142 -16.017 1.00 91.88 139 ASP A N 1
ATOM 1030 C CA . ASP A 1 139 ? 15.968 -0.858 -15.534 1.00 91.88 139 ASP A CA 1
ATOM 1031 C C . ASP A 1 139 ? 14.799 -0.842 -16.537 1.00 91.88 139 ASP A C 1
ATOM 1033 O O . ASP A 1 139 ? 14.416 0.205 -17.066 1.00 91.88 139 ASP A O 1
ATOM 1037 N N . CYS A 1 140 ? 14.200 -2.007 -16.804 1.00 92.62 140 CYS A N 1
ATOM 1038 C CA . CYS A 1 140 ? 13.108 -2.133 -17.773 1.00 92.62 140 CYS A CA 1
ATOM 1039 C C . CYS A 1 140 ? 11.848 -1.348 -17.389 1.00 92.62 140 CYS A C 1
ATOM 1041 O O . CYS A 1 140 ? 11.202 -0.771 -18.267 1.00 92.62 140 CYS A O 1
ATOM 1043 N N . CYS A 1 141 ? 11.488 -1.322 -16.105 1.00 92.06 141 CYS A N 1
ATOM 1044 C CA . CYS A 1 141 ? 10.348 -0.547 -15.637 1.00 92.06 141 CYS A CA 1
ATOM 1045 C C . CYS A 1 141 ? 10.640 0.946 -15.784 1.00 92.06 141 CYS A C 1
ATOM 1047 O O . CYS A 1 141 ? 9.824 1.665 -16.355 1.00 92.06 141 CYS A O 1
ATOM 1049 N N . SER A 1 142 ? 11.818 1.399 -15.345 1.00 91.62 142 SER A N 1
ATOM 1050 C CA . SER A 1 142 ? 12.241 2.803 -15.435 1.00 91.62 142 SER A CA 1
ATOM 1051 C C . SER A 1 142 ? 12.275 3.296 -16.882 1.00 91.62 142 SER A C 1
ATOM 1053 O O . SER A 1 142 ? 11.756 4.372 -17.189 1.00 91.62 142 SER A O 1
ATOM 1055 N N . LYS A 1 143 ? 12.797 2.480 -17.806 1.00 91.44 143 LYS A N 1
ATOM 1056 C CA . LYS A 1 143 ? 12.767 2.775 -19.245 1.00 91.44 143 LYS A CA 1
ATOM 1057 C C . LYS A 1 143 ? 11.349 2.849 -19.794 1.00 91.44 143 LYS A C 1
ATOM 1059 O O . LYS A 1 143 ? 11.080 3.704 -20.628 1.00 91.44 143 LYS A O 1
ATOM 1064 N N . PHE A 1 144 ? 10.445 1.977 -19.346 1.00 91.50 144 PHE A N 1
ATOM 1065 C CA . PHE A 1 144 ? 9.049 2.041 -19.767 1.00 91.50 144 PHE A CA 1
ATOM 1066 C C . PHE A 1 144 ? 8.381 3.322 -19.264 1.00 91.50 144 PHE A C 1
ATOM 1068 O O . PHE A 1 144 ? 7.794 4.050 -20.061 1.00 91.50 144 PHE A O 1
ATOM 1075 N N . VAL A 1 145 ? 8.493 3.634 -17.969 1.00 91.06 145 VAL A N 1
ATOM 1076 C CA . VAL A 1 145 ? 7.783 4.786 -17.391 1.00 91.06 145 VAL A CA 1
ATOM 1077 C C . VAL A 1 145 ? 8.300 6.132 -17.892 1.00 91.06 145 VAL A C 1
ATOM 1079 O O . VAL A 1 145 ? 7.552 7.102 -17.889 1.00 91.06 145 VAL A O 1
ATOM 1082 N N . THR A 1 146 ? 9.550 6.184 -18.352 1.00 88.81 146 THR A N 1
ATOM 1083 C CA . THR A 1 146 ? 10.154 7.377 -18.969 1.00 88.81 146 THR A CA 1
ATOM 1084 C C . THR A 1 146 ? 10.085 7.373 -20.499 1.00 88.81 146 THR A C 1
ATOM 1086 O O . THR A 1 146 ? 10.556 8.314 -21.137 1.00 88.81 146 THR A O 1
ATOM 1089 N N . SER A 1 147 ? 9.500 6.336 -21.109 1.00 87.50 147 SER A N 1
ATOM 1090 C CA . SER A 1 147 ? 9.403 6.233 -22.564 1.00 87.50 147 SER A CA 1
ATOM 1091 C C . SER A 1 147 ? 8.422 7.234 -23.168 1.00 87.50 147 SER A C 1
ATOM 1093 O O . SER A 1 147 ? 7.413 7.595 -22.567 1.00 87.50 147 SER A O 1
ATOM 1095 N N . ASN A 1 148 ? 8.695 7.629 -24.411 1.00 86.94 148 ASN A N 1
ATOM 1096 C CA . ASN A 1 148 ? 7.781 8.397 -25.259 1.00 86.94 148 ASN A CA 1
ATOM 1097 C C . ASN A 1 148 ? 7.005 7.515 -26.259 1.00 86.94 148 ASN A C 1
ATOM 1099 O O . ASN A 1 148 ? 6.221 8.029 -27.051 1.00 86.94 148 ASN A O 1
ATOM 1103 N N . THR A 1 149 ? 7.225 6.198 -26.244 1.00 86.81 149 THR A N 1
ATOM 1104 C CA . THR A 1 149 ? 6.564 5.220 -27.128 1.00 86.81 149 THR A CA 1
ATOM 1105 C C . THR A 1 149 ? 5.166 4.844 -26.639 1.00 86.81 149 THR A C 1
ATOM 1107 O O . THR A 1 149 ? 4.363 4.297 -27.395 1.00 86.81 149 THR A O 1
ATOM 1110 N N . HIS A 1 150 ? 4.859 5.163 -25.381 1.00 85.88 150 HIS A N 1
ATOM 1111 C CA . HIS A 1 150 ? 3.559 4.981 -24.757 1.00 85.88 150 HIS A CA 1
ATOM 1112 C C . HIS A 1 150 ? 3.163 6.253 -24.010 1.00 85.88 150 HIS A C 1
ATOM 1114 O O . HIS A 1 150 ? 4.008 6.922 -23.418 1.00 85.88 150 HIS A O 1
ATOM 1120 N N . ASP A 1 151 ? 1.866 6.556 -23.971 1.00 89.12 151 ASP A N 1
ATOM 1121 C CA . ASP A 1 151 ? 1.341 7.666 -23.173 1.00 89.12 151 ASP A CA 1
ATOM 1122 C C . ASP A 1 151 ? 1.272 7.296 -21.679 1.00 89.12 151 ASP A C 1
ATOM 1124 O O . ASP A 1 151 ? 0.203 7.138 -21.084 1.00 89.12 151 ASP A O 1
ATOM 1128 N N . VAL A 1 152 ? 2.441 7.093 -21.062 1.00 88.75 152 VAL A N 1
ATOM 1129 C CA . VAL A 1 152 ? 2.538 6.793 -19.628 1.00 88.75 152 VAL A CA 1
ATOM 1130 C C . VAL A 1 152 ? 2.083 7.996 -18.810 1.00 88.75 152 VAL A C 1
ATOM 1132 O O . VAL A 1 152 ? 1.355 7.827 -17.836 1.00 88.75 152 VAL A O 1
ATOM 1135 N N . ASN A 1 153 ? 2.444 9.212 -19.224 1.00 86.94 153 ASN A N 1
ATOM 1136 C CA . ASN A 1 153 ? 2.049 10.434 -18.526 1.00 86.94 153 ASN A CA 1
ATOM 1137 C C . ASN A 1 153 ? 0.526 10.602 -18.489 1.00 86.94 153 ASN A C 1
ATOM 1139 O O . ASN A 1 153 ? -0.033 10.836 -17.416 1.00 86.94 153 ASN A O 1
ATOM 1143 N N . GLY A 1 154 ? -0.160 10.434 -19.622 1.00 88.69 154 GLY A N 1
ATOM 1144 C CA . GLY A 1 154 ? -1.618 10.466 -19.683 1.00 88.69 154 GLY A CA 1
ATOM 1145 C C . GLY A 1 154 ? -2.249 9.322 -18.897 1.00 88.69 154 GLY A C 1
ATOM 1146 O O . GLY A 1 154 ? -3.180 9.552 -18.120 1.00 88.69 154 GLY A O 1
ATOM 1147 N N . TYR A 1 155 ? -1.699 8.106 -18.992 1.00 85.81 155 TYR A N 1
ATOM 1148 C CA . TYR A 1 155 ? -2.165 6.981 -18.180 1.00 85.81 155 TYR A CA 1
ATOM 1149 C C . TYR A 1 155 ? -2.091 7.293 -16.678 1.00 85.81 155 TYR A C 1
ATOM 1151 O O . TYR A 1 155 ? -3.081 7.128 -15.965 1.00 85.81 155 TYR A O 1
ATOM 1159 N N . MET A 1 156 ? -0.946 7.780 -16.194 1.00 87.31 156 MET A N 1
ATOM 1160 C CA . MET A 1 156 ? -0.743 8.095 -14.779 1.00 87.31 156 MET A CA 1
ATOM 1161 C C . MET A 1 156 ? -1.654 9.236 -14.327 1.00 87.31 156 MET A C 1
ATOM 1163 O O . MET A 1 156 ? -2.347 9.098 -13.320 1.00 87.31 156 MET A O 1
ATOM 1167 N N . LYS A 1 157 ? -1.741 10.316 -15.113 1.00 88.00 157 LYS A N 1
ATOM 1168 C CA . LYS A 1 157 ? -2.581 11.484 -14.811 1.00 88.00 157 LYS A CA 1
ATOM 1169 C C . LYS A 1 157 ? -4.054 11.123 -14.603 1.00 88.00 157 LYS A C 1
ATOM 1171 O O . LYS A 1 157 ? -4.719 11.746 -13.782 1.00 88.00 157 LYS A O 1
ATOM 1176 N N . HIS A 1 158 ? -4.561 10.135 -15.338 1.00 89.75 158 HIS A N 1
ATOM 1177 C CA . HIS A 1 158 ? -5.982 9.786 -15.326 1.00 89.75 158 HIS A CA 1
ATOM 1178 C C . HIS A 1 158 ? -6.318 8.503 -14.563 1.00 89.75 158 HIS A C 1
ATOM 1180 O O . HIS A 1 158 ? -7.498 8.210 -14.384 1.00 89.75 158 HIS A O 1
ATOM 1186 N N . ARG A 1 159 ? -5.325 7.707 -14.141 1.00 89.44 159 ARG A N 1
ATOM 1187 C CA . ARG A 1 159 ? -5.575 6.397 -13.508 1.00 89.44 159 ARG A CA 1
ATOM 1188 C C . ARG A 1 159 ? -4.740 6.102 -12.268 1.00 89.44 159 ARG A C 1
ATOM 1190 O O . ARG A 1 159 ? -5.072 5.162 -11.552 1.00 89.44 159 ARG A O 1
ATOM 1197 N N . ALA A 1 160 ? -3.684 6.866 -12.004 1.00 91.44 160 ALA A N 1
ATOM 1198 C CA . ALA A 1 160 ? -2.808 6.678 -10.851 1.00 91.44 160 ALA A CA 1
ATOM 1199 C C . ALA A 1 160 ? -2.897 7.892 -9.919 1.00 91.44 160 ALA A C 1
ATOM 1201 O O . ALA A 1 160 ? -1.964 8.681 -9.802 1.00 91.44 160 ALA A O 1
ATOM 1202 N N . TYR A 1 161 ? -4.047 8.049 -9.265 1.00 92.44 161 TYR A N 1
ATOM 1203 C CA . TYR A 1 161 ? -4.289 9.108 -8.289 1.00 92.44 161 TYR A CA 1
ATOM 1204 C C . TYR A 1 161 ? -5.119 8.582 -7.116 1.00 92.44 161 TYR A C 1
ATOM 1206 O O . TYR A 1 161 ? -5.838 7.590 -7.242 1.00 92.44 161 TYR A O 1
ATOM 1214 N N . PHE A 1 162 ? -5.029 9.268 -5.977 1.00 93.12 162 PHE A N 1
ATOM 1215 C CA . PHE A 1 162 ? -5.956 9.082 -4.866 1.00 93.12 162 PHE A CA 1
ATOM 1216 C C . PHE A 1 162 ? -7.048 10.151 -4.941 1.00 93.12 162 PHE A C 1
ATOM 1218 O O . PHE A 1 162 ? -6.741 11.336 -5.057 1.00 93.12 162 PHE A O 1
ATOM 1225 N N . SER A 1 163 ? -8.309 9.732 -4.853 1.00 94.44 163 SER A N 1
ATOM 1226 C CA . SER A 1 163 ? -9.455 10.616 -4.619 1.00 94.44 163 SER A CA 1
ATOM 1227 C C . SER A 1 163 ? -9.918 10.377 -3.192 1.00 94.44 163 SER A C 1
ATOM 1229 O O . SER A 1 163 ? -10.418 9.294 -2.899 1.00 94.44 163 SER A O 1
ATOM 1231 N N . ILE A 1 164 ? -9.663 11.329 -2.298 1.00 95.12 164 ILE A N 1
ATOM 1232 C CA . ILE A 1 164 ? -9.897 11.165 -0.861 1.00 95.12 164 ILE A CA 1
ATOM 1233 C C . ILE A 1 164 ? -10.822 12.276 -0.397 1.00 95.12 164 ILE A C 1
ATOM 1235 O O . ILE A 1 164 ? -10.451 13.445 -0.469 1.00 95.12 164 ILE A O 1
ATOM 1239 N N . ASP A 1 165 ? -11.987 11.886 0.108 1.00 94.56 165 ASP A N 1
ATOM 1240 C CA . ASP A 1 165 ? -12.974 12.826 0.640 1.00 94.56 165 ASP A CA 1
ATOM 1241 C C . ASP A 1 165 ? -12.600 13.271 2.058 1.00 94.56 165 ASP A C 1
ATOM 1243 O O . ASP A 1 165 ? -12.695 14.448 2.398 1.00 94.56 165 ASP A O 1
ATOM 1247 N N . TYR A 1 166 ? -12.143 12.335 2.894 1.00 92.25 166 TYR A N 1
ATOM 1248 C CA . TYR A 1 166 ? -11.734 12.608 4.268 1.00 92.25 166 TYR A CA 1
ATOM 1249 C C . TYR A 1 166 ? -10.748 11.564 4.794 1.00 92.25 166 TYR A C 1
ATOM 1251 O O . TYR A 1 166 ? -10.678 10.431 4.317 1.00 92.25 166 TYR A O 1
ATOM 1259 N N . ILE A 1 167 ? -10.020 11.946 5.842 1.00 94.38 167 ILE A N 1
ATOM 1260 C CA . ILE A 1 167 ? -9.252 11.044 6.700 1.00 94.38 167 ILE A CA 1
ATOM 1261 C C . ILE A 1 167 ? -9.674 11.350 8.135 1.00 94.38 167 ILE A C 1
ATOM 1263 O O . ILE A 1 167 ? -9.581 12.495 8.571 1.00 94.38 167 ILE A O 1
ATOM 1267 N N . LYS A 1 168 ? -10.145 10.331 8.858 1.00 92.50 168 LYS A N 1
ATOM 1268 C CA . LYS A 1 168 ? -10.514 10.423 10.275 1.00 92.50 168 LYS A CA 1
ATOM 1269 C C . LYS A 1 168 ? -9.643 9.471 11.087 1.00 92.50 168 LYS A C 1
ATOM 1271 O O . LYS A 1 168 ? -9.337 8.372 10.627 1.00 92.50 168 LYS A O 1
ATOM 1276 N N . ILE A 1 169 ? -9.248 9.901 12.281 1.00 91.56 169 ILE A N 1
ATOM 1277 C CA . ILE A 1 169 ? -8.474 9.105 13.236 1.00 91.56 169 ILE A CA 1
ATOM 1278 C C . ILE A 1 169 ? -9.276 9.061 14.529 1.00 91.56 169 ILE A C 1
ATOM 1280 O O . ILE A 1 169 ? -9.709 10.100 15.021 1.00 91.56 169 ILE A O 1
ATOM 1284 N N . PHE A 1 170 ? -9.459 7.859 15.064 1.00 88.50 170 PHE A N 1
ATOM 1285 C CA . PHE A 1 170 ? -10.180 7.621 16.305 1.00 88.50 170 PHE A CA 1
ATOM 1286 C C . PHE A 1 170 ? -9.242 6.948 17.296 1.00 88.50 170 PHE A C 1
ATOM 1288 O O . PHE A 1 170 ? -8.481 6.052 16.930 1.00 88.50 170 PHE A O 1
ATOM 1295 N N . THR A 1 171 ? -9.318 7.367 18.551 1.00 82.88 171 THR A N 1
ATOM 1296 C CA . THR A 1 171 ? -8.647 6.713 19.674 1.00 82.88 171 THR A CA 1
ATOM 1297 C C . THR A 1 171 ? -9.712 6.220 20.649 1.00 82.88 171 THR A C 1
ATOM 1299 O O . THR A 1 171 ? -10.665 6.961 20.904 1.00 82.88 171 THR A O 1
ATOM 1302 N N . PRO A 1 172 ? -9.580 5.012 21.220 1.00 71.81 172 PRO A N 1
ATOM 1303 C CA . PRO A 1 172 ? -10.436 4.588 22.321 1.00 71.81 172 PRO A CA 1
ATOM 1304 C C . PRO A 1 172 ? -10.373 5.604 23.468 1.00 71.81 172 PRO A C 1
ATOM 1306 O O . PRO A 1 172 ? -9.304 6.153 23.751 1.00 71.81 172 PRO A O 1
ATOM 1309 N N . ALA A 1 173 ? -11.509 5.842 24.129 1.00 63.06 173 ALA A N 1
ATOM 1310 C CA . ALA A 1 173 ? -11.633 6.825 25.210 1.00 63.06 173 ALA A CA 1
ATOM 1311 C C . ALA A 1 173 ? -10.630 6.592 26.360 1.00 63.06 173 ALA A C 1
ATOM 1313 O O . ALA A 1 173 ? -10.238 7.535 27.040 1.00 63.06 173 ALA A O 1
ATOM 1314 N N . ASP A 1 174 ? -10.150 5.359 26.520 1.00 58.47 174 ASP A N 1
ATOM 1315 C CA . ASP A 1 174 ? -9.279 4.952 27.624 1.00 58.47 174 ASP A CA 1
ATOM 1316 C C . ASP A 1 174 ? -7.779 5.255 27.392 1.00 58.47 174 ASP A C 1
ATOM 1318 O O . ASP A 1 174 ? -6.972 5.070 28.299 1.00 58.47 174 ASP A O 1
ATOM 1322 N N . ILE A 1 175 ? -7.375 5.745 26.205 1.00 57.25 175 ILE A N 1
ATOM 1323 C CA . ILE A 1 175 ? -5.956 6.015 25.845 1.00 57.25 175 ILE A CA 1
ATOM 1324 C C . ILE A 1 175 ? -5.572 7.506 26.025 1.00 57.25 175 ILE A C 1
ATOM 1326 O O . ILE A 1 175 ? -4.470 7.933 25.684 1.00 57.25 175 ILE A O 1
ATOM 1330 N N . LEU A 1 176 ? -6.448 8.324 26.619 1.00 52.97 176 LEU A N 1
ATOM 1331 C CA . LEU A 1 176 ? -6.284 9.783 26.773 1.00 52.97 176 LEU A CA 1
ATOM 1332 C C . LEU A 1 176 ? -5.072 10.251 27.618 1.00 52.97 176 LEU A C 1
ATOM 1334 O O . LEU A 1 176 ? -4.884 11.453 27.783 1.00 52.97 176 LEU A O 1
ATOM 1338 N N . SER A 1 177 ? -4.233 9.355 28.147 1.00 48.50 177 SER A N 1
ATOM 1339 C CA . SER A 1 177 ? -3.054 9.716 28.949 1.00 48.50 177 SER A CA 1
ATOM 1340 C C . SER A 1 177 ? -1.744 9.838 28.159 1.00 48.50 177 SER A C 1
ATOM 1342 O O . SER A 1 177 ? -0.717 10.173 28.751 1.00 48.50 177 SER A O 1
ATOM 1344 N N . ALA A 1 178 ? -1.726 9.554 26.852 1.00 50.94 178 ALA A N 1
ATOM 1345 C CA . ALA A 1 178 ? -0.539 9.805 26.036 1.00 50.94 178 ALA A CA 1
ATOM 1346 C C . ALA A 1 178 ? -0.447 11.308 25.702 1.00 50.94 178 ALA A C 1
ATOM 1348 O O . ALA A 1 178 ? -1.436 11.872 25.227 1.00 50.94 178 ALA A O 1
ATOM 1349 N N . PRO A 1 179 ? 0.702 11.980 25.925 1.00 49.12 179 PRO A N 1
ATOM 1350 C CA . PRO A 1 179 ? 0.861 13.370 25.519 1.00 49.12 179 PRO A CA 1
ATOM 1351 C C . PRO A 1 179 ? 0.558 13.498 24.019 1.00 49.12 179 PRO A C 1
ATOM 1353 O O . PRO A 1 179 ? 0.976 12.621 23.253 1.00 49.12 179 PRO A O 1
ATOM 1356 N N . PRO A 1 180 ? -0.161 14.552 23.585 1.00 49.75 180 PRO A N 1
ATOM 1357 C CA . PRO A 1 180 ? -0.469 14.741 22.179 1.00 49.75 180 PRO A CA 1
ATOM 1358 C C . PRO A 1 180 ? 0.840 14.734 21.396 1.00 49.75 180 PRO A C 1
ATOM 1360 O O . PRO A 1 180 ? 1.708 15.580 21.609 1.00 49.75 180 PRO A O 1
ATOM 1363 N N . LEU A 1 181 ? 1.002 13.769 20.493 1.00 50.62 181 LEU A N 1
ATOM 1364 C CA . LEU A 1 181 ? 1.987 13.930 19.436 1.00 50.62 181 LEU A CA 1
ATOM 1365 C C . LEU A 1 181 ? 1.512 15.135 18.637 1.00 50.62 181 LEU A C 1
ATOM 1367 O O . LEU A 1 181 ? 0.359 15.137 18.199 1.00 50.62 181 LEU A O 1
ATOM 1371 N N . GLU A 1 182 ? 2.357 16.162 18.505 1.00 49.06 182 GLU A N 1
ATOM 1372 C CA . GLU A 1 182 ? 2.032 17.334 17.694 1.00 49.06 182 GLU A CA 1
ATOM 1373 C C . GLU A 1 182 ? 1.424 16.854 16.379 1.00 49.06 182 GLU A C 1
ATOM 1375 O O . GLU A 1 182 ? 2.027 16.039 15.670 1.00 49.06 182 GLU A O 1
ATOM 1380 N N . SER A 1 183 ? 0.195 17.300 16.101 1.00 47.28 183 SER A N 1
ATOM 1381 C CA . SER A 1 183 ? -0.527 16.978 14.877 1.00 47.28 183 SER A CA 1
ATOM 1382 C C . SER A 1 183 ? 0.427 17.181 13.709 1.00 47.28 183 SER A C 1
ATOM 1384 O O . SER A 1 183 ? 0.861 18.305 13.449 1.00 47.28 183 SER A O 1
ATOM 1386 N N . ALA A 1 184 ? 0.827 16.086 13.059 1.00 48.34 184 ALA A N 1
ATOM 1387 C CA . ALA A 1 184 ? 1.821 16.156 12.008 1.00 48.34 184 ALA A CA 1
ATOM 1388 C C . ALA A 1 184 ? 1.278 17.082 10.920 1.00 48.34 184 ALA A C 1
ATOM 1390 O O . ALA A 1 184 ? 0.240 16.791 10.326 1.00 48.34 184 ALA A O 1
ATOM 1391 N N . ALA A 1 185 ? 1.973 18.196 10.677 1.00 49.44 185 ALA A N 1
ATOM 1392 C CA . ALA A 1 185 ? 1.674 19.073 9.559 1.00 49.44 185 ALA A CA 1
ATOM 1393 C C . ALA A 1 185 ? 1.521 18.204 8.306 1.00 49.44 185 ALA A C 1
ATOM 1395 O O . ALA A 1 185 ? 2.439 17.451 7.958 1.00 49.44 185 ALA A O 1
ATOM 1396 N N . PHE A 1 186 ? 0.354 18.256 7.661 1.00 51.81 186 PHE A N 1
ATOM 1397 C CA . PHE A 1 186 ? 0.158 17.580 6.388 1.00 51.81 186 PHE A CA 1
ATOM 1398 C C . PHE A 1 186 ? 1.224 18.109 5.437 1.00 51.81 186 PHE A C 1
ATOM 1400 O O . PHE A 1 186 ? 1.368 19.317 5.301 1.00 51.81 186 PHE A O 1
ATOM 1407 N N . LYS A 1 187 ? 2.025 17.234 4.827 1.00 49.59 187 LYS A N 1
ATOM 1408 C CA . LYS A 1 187 ? 3.107 17.650 3.931 1.00 49.59 187 LYS A CA 1
ATOM 1409 C C . LYS A 1 187 ? 2.820 17.187 2.513 1.00 49.59 187 LYS A C 1
ATOM 1411 O O . LYS A 1 187 ? 2.573 16.004 2.298 1.00 49.59 187 LYS A O 1
ATOM 1416 N N . ARG A 1 188 ? 2.933 18.085 1.533 1.00 49.09 188 ARG A N 1
ATOM 1417 C CA . ARG A 1 188 ? 3.003 17.722 0.110 1.00 49.09 188 ARG A CA 1
ATOM 1418 C C . ARG A 1 188 ? 4.463 17.818 -0.321 1.00 49.09 188 ARG A C 1
ATOM 1420 O O . ARG A 1 188 ? 5.047 18.893 -0.273 1.00 49.09 188 ARG A O 1
ATOM 1427 N N . GLY A 1 189 ? 5.078 16.687 -0.673 1.00 54.91 189 GLY A N 1
ATOM 1428 C CA . GLY A 1 189 ? 6.497 16.654 -1.058 1.00 54.91 189 GLY A CA 1
ATOM 1429 C C . GLY A 1 189 ? 7.462 17.103 0.051 1.00 54.91 189 GLY A C 1
ATOM 1430 O O . GLY A 1 189 ? 8.494 17.691 -0.239 1.00 54.91 189 GLY A O 1
ATOM 1431 N N . GLY A 1 190 ? 7.116 16.886 1.326 1.00 53.72 190 GLY A N 1
ATOM 1432 C CA . GLY A 1 190 ? 7.943 17.301 2.470 1.00 53.72 190 GLY A CA 1
ATOM 1433 C C . GLY A 1 190 ? 7.717 18.740 2.958 1.00 53.72 190 GLY A C 1
ATOM 1434 O O . GLY A 1 190 ? 8.185 19.082 4.046 1.00 53.72 190 GLY A O 1
ATOM 1435 N N . VAL A 1 191 ? 6.942 19.545 2.225 1.00 54.47 191 VAL A N 1
ATOM 1436 C CA . VAL A 1 191 ? 6.584 20.922 2.596 1.00 54.47 191 VAL A CA 1
ATOM 1437 C C . VAL A 1 191 ? 5.254 20.932 3.354 1.00 54.47 191 VAL A C 1
ATOM 1439 O O . VAL A 1 191 ? 4.294 20.349 2.844 1.00 54.47 191 VAL A O 1
ATOM 1442 N N . PRO A 1 192 ? 5.167 21.558 4.545 1.00 54.59 192 PRO A N 1
ATOM 1443 C CA . PRO A 1 192 ? 3.905 21.732 5.263 1.00 54.59 192 PRO A CA 1
ATOM 1444 C C . PRO A 1 192 ? 2.844 22.408 4.388 1.00 54.59 192 PRO A C 1
ATOM 1446 O O . PRO A 1 192 ? 3.110 23.429 3.759 1.00 54.59 192 PRO A O 1
ATOM 1449 N N . LEU A 1 193 ? 1.642 21.845 4.355 1.00 48.09 193 LEU A N 1
ATOM 1450 C CA . LEU A 1 193 ? 0.458 22.499 3.826 1.00 48.09 193 LEU A CA 1
ATOM 1451 C C . LEU A 1 193 ? 0.085 23.608 4.810 1.00 48.09 193 LEU A C 1
ATOM 1453 O O . LEU A 1 193 ? -0.131 23.338 5.991 1.00 48.09 193 LEU A O 1
ATOM 1457 N N . GLN A 1 194 ? 0.066 24.848 4.332 1.00 48.25 194 GLN A N 1
ATOM 1458 C CA . GLN A 1 194 ? -0.510 25.953 5.088 1.00 48.25 194 GLN A CA 1
ATOM 1459 C C . GLN A 1 194 ? -2.031 25.776 5.061 1.00 48.25 194 GLN A C 1
ATOM 1461 O O . GLN A 1 194 ? -2.603 25.599 3.982 1.00 48.25 194 GLN A O 1
ATOM 1466 N N . GLY A 1 195 ? -2.629 25.701 6.251 1.00 45.62 195 GLY A N 1
ATOM 1467 C CA . GLY A 1 195 ? -4.080 25.706 6.440 1.00 45.62 195 GLY A CA 1
ATOM 1468 C C . GLY A 1 195 ? -4.668 27.097 6.286 1.00 45.62 195 GLY A C 1
ATOM 1469 O O . GLY A 1 195 ? -3.897 28.075 6.425 1.00 45.62 195 GLY A O 1
#

Organism: Polarella glacialis (NCBI:txid89957)

Radius of gyration: 19.81 Å; chains: 1; bounding box: 45×44×56 Å

InterPro domains:
  IPR013320 Concanavalin A-like lectin/glucanase domain superfamily [SSF49899] (29-170)

Secondary structure (DSSP, 8-state):
-----EEPP------EEGGGTEE-----EE---HHHHHHS-EEEEEEE-SSEEEEEEEEGGG--HHHHTT-----GGGEEEEEE--TTTTTT-------------SIIIIITTGGGSHHHHHH-TTSS-B--TT-TTTBHHHHHHT-SSS-HHHHHHHHS----S-------GGGTTSPPP--PPPEETTEEPP-